Protein AF-A0A3B0J8E5-F1 (afdb_monomer_lite)

Sequence (298 aa):
MTIPESIGYVKLLIDNSSVPLREKKELLVTLMEQNPELVRKELSMIKEELGNSDIFNEGQFDRTELHGLLSGINDDEKVNKLFKEISGLDIEKVWREQKGFVLLEQIYMAATEYGKNGSACLQGVWSRIINSINEISSEIVAQYDRYLEEEQRQEMQKDTITEENIKLFLEGLANELIRHVKFNPELREALGDFAVCNVDVGNPEKIIFEQQEILAEISKYFSKSIKNVLPNYDRNIPSWDEYNLIITGLSEVGVMQRFVGTSTQAVAGVSSSSLENSNVQGLLLEVSVQQSGLGNSR

Foldseek 3Di:
DDPVVVLVVLLVCLVPDDDDLVVLLVVLLCLCQVCVVLCLVCVVVCCVLQNDDPQNVDSGHDSVVSCVSCVPDPDSVSSQVSVCSSPVDGSSVVLSVVLVVLSVVLVVVVVVVVVPPDDPPDPVSVVVNLVSVVVSDVVSSVVVVVVVVVVVVVLVPLADDDLVLCLVVLLVLLVQLVVVCVVVVVLLVLLLCLLQVVDDVVCVVPQDPSVVVSVVSVLVSQLVPSCVRRVNHDDSGDDPVVVSSSSVSNNVHPSSVVSNVVVVVVVVPPDDDDDDDDDDDDDDDDDDDDDDDDDDDD

pLDDT: mean 71.22, std 20.31, range [25.67, 94.88]

Secondary structure (DSSP, 8-state):
--HHHHHHHHHHHHHHSPPPHHHHHHHHHHHHHH-HHHHHHTHHHHHHHH---GGGGSSS--HHHHHHHHHT---HHHHHHHHHHHHSS-HHHHHHHHHHHHHHHHHHHHHHHTTSS--TT-HHHHHHHHHHHHHH-HHHHHHHHHHHHHHHHHHHTTTS--TTTTHHHHHHHHHHHHHHHHH-GGGHHHHHHHHTT---TT-GGG--HHHHHHHHHHHHHHHHHHHHH-TT---SS--HHHHHHHHHHHHHSHHHHHHHHHHHHHHTTSS---------------------------

Organism: NCBI:txid1288877

Structure (mmCIF, N/CA/C/O backbone):
data_AF-A0A3B0J8E5-F1
#
_entry.id   AF-A0A3B0J8E5-F1
#
loop_
_atom_site.group_PDB
_atom_site.id
_atom_site.type_symbol
_atom_site.label_atom_id
_atom_site.label_alt_id
_atom_site.label_comp_id
_atom_site.label_asym_id
_atom_site.label_entity_id
_atom_site.label_seq_id
_atom_site.pdbx_PDB_ins_code
_atom_site.Cartn_x
_atom_site.Cartn_y
_atom_site.Cartn_z
_atom_site.occupancy
_atom_site.B_iso_or_equiv
_atom_site.auth_seq_id
_atom_site.auth_comp_id
_atom_site.auth_asym_id
_atom_site.auth_atom_id
_atom_site.pdbx_PDB_model_num
ATOM 1 N N . MET A 1 1 ? 9.127 -6.591 4.240 1.00 48.06 1 MET A N 1
ATOM 2 C CA . MET A 1 1 ? 8.643 -6.203 5.579 1.00 48.06 1 MET A CA 1
ATOM 3 C C . MET A 1 1 ? 8.998 -7.282 6.598 1.00 48.06 1 MET A C 1
ATOM 5 O O . MET A 1 1 ? 8.742 -8.458 6.359 1.00 48.06 1 MET A O 1
ATOM 9 N N . THR A 1 2 ? 9.650 -6.906 7.692 1.00 48.62 2 THR A N 1
ATOM 10 C CA . THR A 1 2 ? 10.045 -7.799 8.792 1.00 48.62 2 THR A CA 1
ATOM 11 C C . THR A 1 2 ? 8.951 -7.880 9.867 1.00 48.62 2 THR A C 1
ATOM 13 O O . THR A 1 2 ? 8.033 -7.057 9.908 1.00 48.62 2 THR A O 1
ATOM 16 N N . ILE A 1 3 ? 9.029 -8.873 10.764 1.00 52.09 3 ILE A N 1
ATOM 17 C CA . ILE A 1 3 ? 8.078 -9.024 11.885 1.00 52.09 3 ILE A CA 1
ATOM 18 C C . ILE A 1 3 ? 8.038 -7.758 12.774 1.00 52.09 3 ILE A C 1
ATOM 20 O O . ILE A 1 3 ? 6.939 -7.270 13.037 1.00 52.09 3 ILE A O 1
ATOM 24 N N . PRO A 1 4 ? 9.178 -7.157 13.183 1.00 54.09 4 PRO A N 1
ATOM 25 C CA . PRO A 1 4 ? 9.167 -5.912 13.957 1.00 54.09 4 PRO A CA 1
ATOM 26 C C . PRO A 1 4 ? 8.523 -4.725 13.227 1.00 54.09 4 PRO A C 1
ATOM 28 O O . PRO A 1 4 ? 7.798 -3.955 13.852 1.00 54.09 4 PRO A O 1
ATOM 31 N N . GLU A 1 5 ? 8.743 -4.593 11.915 1.00 52.09 5 GLU A N 1
ATOM 32 C CA . GLU A 1 5 ? 8.124 -3.536 11.097 1.00 52.09 5 GLU A CA 1
ATOM 33 C C . GLU A 1 5 ? 6.602 -3.703 11.027 1.00 52.09 5 GLU A C 1
ATOM 35 O O . GLU A 1 5 ? 5.861 -2.739 11.207 1.00 52.09 5 GLU A O 1
ATOM 40 N N . SER A 1 6 ? 6.135 -4.942 10.860 1.00 54.94 6 SER A N 1
ATOM 41 C CA . SER A 1 6 ? 4.705 -5.274 10.815 1.00 54.94 6 SER A CA 1
ATOM 42 C C . SER A 1 6 ? 4.011 -4.961 12.147 1.00 54.94 6 SER A C 1
ATOM 44 O O . SER A 1 6 ? 2.942 -4.358 12.170 1.00 54.94 6 SER A O 1
ATOM 46 N N . ILE A 1 7 ? 4.648 -5.306 13.272 1.00 62.50 7 ILE A N 1
ATOM 47 C CA . ILE A 1 7 ? 4.151 -4.999 14.624 1.00 62.50 7 ILE A CA 1
ATOM 48 C C . ILE A 1 7 ? 4.111 -3.486 14.865 1.00 62.50 7 ILE A C 1
ATOM 50 O O . ILE A 1 7 ? 3.132 -2.971 15.407 1.00 62.50 7 ILE A O 1
ATOM 54 N N . GLY A 1 8 ? 5.164 -2.770 14.456 1.00 62.28 8 GLY A N 1
ATOM 55 C CA . GLY A 1 8 ? 5.225 -1.314 14.556 1.00 62.28 8 GLY A CA 1
ATOM 56 C C . GLY A 1 8 ? 4.087 -0.640 13.791 1.00 62.28 8 GLY A C 1
ATOM 57 O O . GLY A 1 8 ? 3.460 0.279 14.314 1.00 62.28 8 GLY A O 1
ATOM 58 N N . TYR A 1 9 ? 3.767 -1.144 12.599 1.00 65.44 9 TYR A N 1
ATOM 59 C CA . TYR A 1 9 ? 2.675 -0.627 11.781 1.00 65.44 9 TYR A CA 1
ATOM 60 C C . TYR A 1 9 ? 1.291 -0.920 12.372 1.00 65.44 9 TYR A C 1
ATOM 62 O O . TYR A 1 9 ? 0.478 -0.008 12.491 1.00 65.44 9 TYR A O 1
ATOM 70 N N . VAL A 1 10 ? 1.029 -2.152 12.826 1.00 65.44 10 VAL A N 1
ATOM 71 C CA . VAL A 1 10 ? -0.246 -2.494 13.488 1.00 65.44 10 VAL A CA 1
ATOM 72 C C . VAL A 1 10 ? -0.456 -1.642 14.739 1.00 65.44 10 VAL A C 1
ATOM 74 O O . VAL A 1 10 ? -1.554 -1.136 14.962 1.00 65.44 10 VAL A O 1
ATOM 77 N N . LYS A 1 11 ? 0.599 -1.413 15.528 1.00 72.69 11 LYS A N 1
ATOM 78 C CA . LYS A 1 11 ? 0.534 -0.505 16.676 1.00 72.69 11 LYS A CA 1
ATOM 79 C C . LYS A 1 11 ? 0.194 0.928 16.256 1.00 72.69 11 LYS A C 1
ATOM 81 O O . LYS A 1 11 ? -0.697 1.524 16.847 1.00 72.69 11 LYS A O 1
ATOM 86 N N . LEU A 1 12 ? 0.847 1.454 15.220 1.00 75.06 12 LEU A N 1
ATOM 87 C CA . LEU A 1 12 ? 0.540 2.782 14.677 1.00 75.06 12 LEU A CA 1
ATOM 88 C C . LEU A 1 12 ? -0.913 2.890 14.190 1.00 75.06 12 LEU A C 1
ATOM 90 O O . LEU A 1 12 ? -1.553 3.916 14.410 1.00 75.06 12 LEU A O 1
ATOM 94 N N . LEU A 1 13 ? -1.452 1.845 13.557 1.00 73.44 13 LEU A N 1
ATOM 95 C CA . LEU A 1 13 ? -2.859 1.803 13.153 1.00 73.44 13 LEU A CA 1
ATOM 96 C C . LEU A 1 13 ? -3.791 1.805 14.366 1.00 73.44 13 LEU A C 1
ATOM 98 O O . LEU A 1 13 ? -4.755 2.567 14.377 1.00 73.44 13 LEU A O 1
ATOM 102 N N . ILE A 1 14 ? -3.496 1.009 15.400 1.00 75.81 14 ILE A N 1
ATOM 103 C CA . ILE A 1 14 ? -4.262 1.018 16.654 1.00 75.81 14 ILE A CA 1
ATOM 104 C C . ILE A 1 14 ? -4.222 2.409 17.283 1.00 75.81 14 ILE A C 1
ATOM 106 O O . ILE A 1 14 ? -5.270 2.902 17.678 1.00 75.81 14 ILE A O 1
ATOM 110 N N . ASP A 1 15 ? -3.061 3.059 17.351 1.00 76.81 15 ASP A N 1
ATOM 111 C CA . ASP A 1 15 ? -2.904 4.374 17.980 1.00 76.81 15 ASP A CA 1
ATOM 112 C C . ASP A 1 15 ? -3.674 5.476 17.227 1.00 76.81 15 ASP A C 1
ATOM 114 O O . ASP A 1 15 ? -4.236 6.372 17.856 1.00 76.81 15 ASP A O 1
ATOM 118 N N . ASN A 1 16 ? -3.765 5.378 15.896 1.00 78.62 16 ASN A N 1
ATOM 119 C CA . ASN A 1 16 ? -4.417 6.377 15.042 1.00 78.62 16 ASN A CA 1
ATOM 120 C C . ASN A 1 16 ? -5.897 6.090 14.734 1.00 78.62 16 ASN A C 1
ATOM 122 O O . ASN A 1 16 ? -6.578 6.947 14.170 1.00 78.62 16 ASN A O 1
ATOM 126 N N . SER A 1 17 ? -6.408 4.904 15.075 1.00 77.12 17 SER A N 1
ATOM 127 C CA . SER A 1 17 ? -7.800 4.537 14.793 1.00 77.12 17 SER A CA 1
ATOM 128 C C . SER A 1 17 ? -8.766 5.180 15.786 1.00 77.12 17 SER A C 1
ATOM 130 O O . SER A 1 17 ? -8.532 5.173 17.004 1.00 77.12 17 SER A O 1
ATOM 132 N N . SER A 1 18 ? -9.888 5.685 15.269 1.00 82.88 18 SER A N 1
ATOM 133 C CA . SER A 1 18 ? -11.058 5.988 16.090 1.00 82.88 18 SER A CA 1
ATOM 134 C C . SER A 1 18 ? -11.650 4.682 16.610 1.00 82.88 18 SER A C 1
ATOM 136 O O . SER A 1 18 ? -11.747 3.691 15.885 1.00 82.88 18 SER A O 1
ATOM 138 N N . VAL A 1 19 ? -12.027 4.658 17.887 1.00 84.62 19 VAL A N 1
ATOM 139 C CA . VAL A 1 19 ? -12.603 3.451 18.483 1.00 84.62 19 VAL A CA 1
ATOM 140 C C . VAL A 1 19 ? -14.046 3.306 17.989 1.00 84.62 19 VAL A C 1
ATOM 142 O O . VAL A 1 19 ? -14.847 4.214 18.223 1.00 84.62 19 VAL A O 1
ATOM 145 N N . PRO A 1 20 ? -14.420 2.192 17.332 1.00 84.81 20 PRO A N 1
ATOM 146 C CA . PRO A 1 20 ? -15.779 2.021 16.838 1.00 84.81 20 PRO A CA 1
ATOM 147 C C . PRO A 1 20 ? -16.797 2.040 17.983 1.00 84.81 20 PRO A C 1
ATOM 149 O O . PRO A 1 20 ? -16.614 1.367 18.999 1.00 84.81 20 PRO A O 1
ATOM 152 N N . LEU A 1 21 ? -17.929 2.725 17.790 1.00 83.38 21 LEU A N 1
ATOM 153 C CA . LEU A 1 21 ? -19.004 2.814 18.790 1.00 83.38 21 LEU A CA 1
ATOM 154 C C . LEU A 1 21 ? -19.466 1.433 19.286 1.00 83.38 21 LEU A C 1
ATOM 156 O O . LEU A 1 21 ? -19.781 1.252 20.460 1.00 83.38 21 LEU A O 1
ATOM 160 N N . ARG A 1 22 ? -19.484 0.433 18.396 1.00 84.06 22 ARG A N 1
ATOM 161 C CA . ARG A 1 22 ? -19.806 -0.955 18.751 1.00 84.06 22 ARG A CA 1
ATOM 162 C C . ARG A 1 22 ? -18.853 -1.511 19.812 1.00 84.06 22 ARG A C 1
ATOM 164 O O . ARG A 1 22 ? -19.316 -2.156 20.746 1.00 84.06 22 ARG A O 1
ATOM 171 N N . GLU A 1 23 ? -17.556 -1.251 19.680 1.00 82.50 23 GLU A N 1
ATOM 172 C CA . GLU A 1 23 ? -16.547 -1.713 20.637 1.00 82.50 23 GLU A CA 1
ATOM 173 C C . GLU A 1 23 ? -16.611 -0.935 21.952 1.00 82.50 23 GLU A C 1
ATOM 175 O O . GLU A 1 23 ? -16.462 -1.517 23.021 1.00 82.50 23 GLU A O 1
ATOM 180 N N . LYS A 1 24 ? -16.941 0.359 21.903 1.00 86.25 24 LYS A N 1
ATOM 181 C CA . LYS A 1 24 ? -17.212 1.146 23.114 1.00 86.25 24 LYS A CA 1
ATOM 182 C C . LYS A 1 24 ? -18.409 0.606 23.898 1.00 86.25 24 LYS A C 1
ATOM 184 O O . LYS A 1 24 ? -18.340 0.458 25.115 1.00 86.25 24 LYS A O 1
ATOM 189 N N . LYS A 1 25 ? -19.499 0.255 23.209 1.00 86.88 25 LYS A N 1
ATOM 190 C CA . LYS A 1 25 ? -20.662 -0.387 23.844 1.00 86.88 25 LYS A CA 1
ATOM 191 C C . LYS A 1 25 ? -20.288 -1.729 24.465 1.00 86.88 25 LYS A C 1
ATOM 193 O O . LYS A 1 25 ? -20.704 -2.009 25.578 1.00 86.88 25 LYS A O 1
ATOM 198 N N . GLU A 1 26 ? -19.489 -2.529 23.771 1.00 88.19 26 GLU A N 1
ATOM 199 C CA . GLU A 1 26 ? -19.004 -3.824 24.254 1.00 88.19 26 GLU A CA 1
ATOM 200 C C . GLU A 1 26 ? -18.159 -3.697 25.537 1.00 88.19 26 GLU A C 1
ATOM 202 O O . GLU A 1 26 ? -18.392 -4.399 26.524 1.00 88.19 26 GLU A O 1
ATOM 207 N N . LEU A 1 27 ? -17.245 -2.726 25.568 1.00 87.69 27 LEU A N 1
ATOM 208 C CA . LEU A 1 27 ? -16.474 -2.383 26.763 1.00 87.69 27 LEU A CA 1
ATOM 209 C C . LEU A 1 27 ? -17.369 -1.960 27.930 1.00 87.69 27 LEU A C 1
ATOM 211 O O . LEU A 1 27 ? -17.145 -2.389 29.062 1.00 87.69 27 LEU A O 1
ATOM 215 N N . LEU A 1 28 ? -18.389 -1.143 27.661 1.00 87.25 28 LEU A N 1
ATOM 216 C CA . LEU A 1 28 ? -19.341 -0.699 28.675 1.00 87.25 28 LEU A CA 1
ATOM 217 C C . LEU A 1 28 ? -20.186 -1.860 29.219 1.00 87.25 28 LEU A C 1
ATOM 219 O O . LEU A 1 28 ? -20.324 -1.975 30.434 1.00 87.25 28 LEU A O 1
ATOM 223 N N . VAL A 1 29 ? -20.687 -2.753 28.357 1.00 87.12 29 VAL A N 1
ATOM 224 C CA . VAL A 1 29 ? -21.402 -3.968 28.792 1.00 87.12 29 VAL A CA 1
ATOM 225 C C . VAL A 1 29 ? -20.514 -4.813 29.694 1.00 87.12 29 VAL A C 1
ATOM 227 O O . VAL A 1 29 ? -20.921 -5.164 30.797 1.00 87.12 29 VAL A O 1
ATOM 230 N N . THR A 1 30 ? -19.283 -5.084 29.261 1.00 87.44 30 THR A N 1
ATOM 231 C CA . THR A 1 30 ? -18.333 -5.896 30.026 1.00 87.44 30 THR A CA 1
ATOM 232 C C . THR A 1 30 ? -18.007 -5.257 31.380 1.00 87.44 30 THR A C 1
ATOM 234 O O . THR A 1 30 ? -17.971 -5.949 32.397 1.00 87.44 30 THR A O 1
ATOM 237 N N . LEU A 1 31 ? -17.824 -3.932 31.430 1.00 86.19 31 LEU A N 1
ATOM 238 C CA . LEU A 1 31 ? -17.624 -3.198 32.681 1.00 86.19 31 LEU A CA 1
ATOM 239 C C . LEU A 1 31 ? -18.816 -3.382 33.629 1.00 86.19 31 LEU A C 1
ATOM 241 O O . LEU A 1 31 ? -18.607 -3.693 34.803 1.00 86.19 31 LEU A O 1
ATOM 245 N N . MET A 1 32 ? -20.038 -3.201 33.122 1.00 85.19 32 MET A N 1
ATOM 246 C CA . MET A 1 32 ? -21.263 -3.262 33.920 1.00 85.19 32 MET A CA 1
ATOM 247 C C . MET A 1 32 ? -21.559 -4.674 34.437 1.00 85.19 32 MET A C 1
ATOM 249 O O . MET A 1 32 ? -21.921 -4.839 35.600 1.00 85.19 32 MET A O 1
ATOM 253 N N . GLU A 1 33 ? -21.350 -5.684 33.595 1.00 84.44 33 GLU A N 1
ATOM 254 C CA . GLU A 1 33 ? -21.526 -7.102 33.915 1.00 84.44 33 GLU A CA 1
ATOM 255 C C . GLU A 1 33 ? -20.527 -7.570 34.986 1.00 84.44 33 GLU A C 1
ATOM 257 O O . GLU A 1 33 ? -20.910 -8.196 35.974 1.00 84.44 33 GLU A O 1
ATOM 262 N N . GLN A 1 34 ? -19.244 -7.236 34.820 1.00 83.06 34 GLN A N 1
ATOM 263 C CA . GLN A 1 34 ? -18.174 -7.714 35.704 1.00 83.06 34 GLN A CA 1
ATOM 264 C C . GLN A 1 34 ? -18.064 -6.916 37.010 1.00 83.06 34 GLN A C 1
ATOM 266 O O . GLN A 1 34 ? -17.496 -7.406 37.985 1.00 83.06 34 GLN A O 1
ATOM 271 N N . ASN A 1 35 ? -18.595 -5.688 37.053 1.00 84.44 35 ASN A N 1
ATOM 272 C CA . ASN A 1 35 ? -18.448 -4.787 38.200 1.00 84.44 35 ASN A CA 1
ATOM 273 C C . ASN A 1 35 ? -19.795 -4.219 38.675 1.00 84.44 35 ASN A C 1
ATOM 275 O O . ASN A 1 35 ? -19.960 -2.996 38.741 1.00 84.44 35 ASN A O 1
ATOM 279 N N . PRO A 1 36 ? -20.755 -5.071 39.078 1.00 82.44 36 PRO A N 1
ATOM 280 C CA . PRO A 1 36 ? -22.105 -4.625 39.410 1.00 82.44 36 PRO A CA 1
ATOM 281 C C . PRO A 1 36 ? -22.143 -3.623 40.573 1.00 82.44 36 PRO A C 1
ATOM 283 O O . PRO A 1 36 ? -22.994 -2.738 40.610 1.00 82.44 36 PRO A O 1
ATOM 286 N N . GLU A 1 37 ? -21.192 -3.704 41.507 1.00 83.12 37 GLU A N 1
ATOM 287 C CA . GLU A 1 37 ? -21.097 -2.762 42.628 1.00 83.12 37 GLU A CA 1
ATOM 288 C C . GLU A 1 37 ? -20.700 -1.341 42.197 1.00 83.12 37 GLU A C 1
ATOM 290 O O . GLU A 1 37 ? -21.092 -0.380 42.856 1.00 83.12 37 GLU A O 1
ATOM 295 N N . LEU A 1 38 ? -19.942 -1.181 41.103 1.00 84.62 38 LEU A N 1
ATOM 296 C CA . LEU A 1 38 ? -19.630 0.142 40.546 1.00 84.62 38 LEU A CA 1
ATOM 297 C C . LEU A 1 38 ? -20.862 0.738 39.867 1.00 84.62 38 LEU A C 1
ATOM 299 O O . LEU A 1 38 ? -21.215 1.886 40.116 1.00 84.62 38 LEU A O 1
ATOM 303 N N . VAL A 1 39 ? -21.579 -0.083 39.099 1.00 84.31 39 VAL A N 1
ATOM 304 C CA . VAL A 1 39 ? -22.836 0.308 38.447 1.00 84.31 39 VAL A CA 1
ATOM 305 C C . VAL A 1 39 ? -23.875 0.760 39.473 1.00 84.31 39 VAL A C 1
ATOM 307 O O . VAL A 1 39 ? -24.546 1.768 39.271 1.00 84.31 39 VAL A O 1
ATOM 310 N N . ARG A 1 40 ? -23.986 0.060 40.611 1.00 83.00 40 ARG A N 1
ATOM 311 C CA . ARG A 1 40 ? -24.913 0.434 41.691 1.00 83.00 40 ARG A CA 1
ATOM 312 C C . ARG A 1 40 ? -24.594 1.782 42.335 1.00 83.00 40 ARG A C 1
ATOM 314 O O . ARG A 1 40 ? -25.524 2.458 42.768 1.00 83.00 40 ARG A O 1
ATOM 321 N N . LYS A 1 41 ? -23.320 2.177 42.411 1.00 83.81 41 LYS A N 1
ATOM 322 C CA . LYS A 1 41 ? -22.929 3.491 42.953 1.00 83.81 41 LYS A CA 1
ATOM 323 C C . LYS A 1 41 ? -23.390 4.631 42.047 1.00 83.81 41 LYS A C 1
ATOM 325 O O . LYS A 1 41 ? -23.888 5.627 42.555 1.00 83.81 41 LYS A O 1
ATOM 330 N N . GLU A 1 42 ? -23.327 4.421 40.735 1.00 85.12 42 GLU A N 1
ATOM 331 C CA . GLU A 1 42 ? -23.657 5.431 39.718 1.00 85.12 42 GLU A CA 1
ATOM 332 C C . GLU A 1 42 ? -25.071 5.276 39.125 1.00 85.12 42 GLU A C 1
ATOM 334 O O . GLU A 1 42 ? -25.422 5.872 38.105 1.00 85.12 42 GLU A O 1
ATOM 339 N N . LEU A 1 43 ? -25.923 4.479 39.772 1.00 81.06 43 LEU A N 1
ATOM 340 C CA . LEU A 1 43 ? -27.189 3.995 39.216 1.00 81.06 43 LEU A CA 1
ATOM 341 C C . LEU A 1 43 ? -28.187 5.107 38.868 1.00 81.06 43 LEU A C 1
ATOM 343 O O . LEU A 1 43 ? -28.952 4.972 37.915 1.00 81.06 43 LEU A O 1
ATOM 347 N N . SER A 1 44 ? -28.191 6.207 39.625 1.00 80.06 44 SER A N 1
ATOM 348 C CA . SER A 1 44 ? -29.056 7.360 39.349 1.00 80.06 44 SER A CA 1
ATOM 349 C C . SER A 1 44 ? -28.716 8.033 38.022 1.00 80.06 44 SER A C 1
ATOM 351 O O . SER A 1 44 ? -29.622 8.369 37.267 1.00 80.06 44 SER A O 1
ATOM 353 N N . MET A 1 45 ? -27.425 8.183 37.723 1.00 82.25 45 MET A N 1
ATOM 354 C CA . MET A 1 45 ? -26.949 8.799 36.484 1.00 82.25 45 MET A CA 1
ATOM 355 C C . MET A 1 45 ? -27.154 7.855 35.298 1.00 82.25 45 MET A C 1
ATOM 357 O O . MET A 1 45 ? -27.635 8.268 34.246 1.00 82.25 45 MET A O 1
ATOM 361 N N . ILE A 1 46 ? -26.901 6.559 35.492 1.00 81.88 46 ILE A N 1
ATOM 362 C CA . ILE A 1 46 ? -27.153 5.544 34.463 1.00 81.88 46 ILE A CA 1
ATOM 363 C C . ILE A 1 46 ? -28.638 5.522 34.078 1.00 81.88 46 ILE A C 1
ATOM 365 O O . ILE A 1 46 ? -28.957 5.487 32.893 1.00 81.88 46 ILE A O 1
ATOM 369 N N . LYS A 1 47 ? -29.554 5.600 35.054 1.00 81.44 47 LYS A N 1
ATOM 370 C CA . LYS A 1 47 ? -31.002 5.699 34.797 1.00 81.44 47 LYS A CA 1
ATOM 371 C C . LYS A 1 47 ? -31.400 6.996 34.088 1.00 81.44 47 LYS A C 1
ATOM 373 O O . LYS A 1 47 ? -32.345 6.983 33.306 1.00 81.44 47 LYS A O 1
ATOM 378 N N . GLU A 1 48 ? -30.708 8.103 34.344 1.00 82.44 48 GLU A N 1
ATOM 379 C CA . GLU A 1 48 ? -30.943 9.373 33.648 1.00 82.44 48 GLU A CA 1
ATOM 380 C C . GLU A 1 48 ? -30.538 9.290 32.168 1.00 82.44 48 GLU A C 1
ATOM 382 O O . GLU A 1 48 ? -31.300 9.700 31.294 1.00 82.44 48 GLU A O 1
ATOM 387 N N . GLU A 1 49 ? -29.377 8.701 31.875 1.00 80.88 49 GLU A N 1
ATOM 388 C CA . GLU A 1 49 ? -28.830 8.615 30.514 1.00 80.88 49 GLU A CA 1
ATOM 389 C C . GLU A 1 49 ? -29.445 7.484 29.672 1.00 80.88 49 GLU A C 1
ATOM 391 O O . GLU A 1 49 ? -29.632 7.641 28.464 1.00 80.88 49 GLU A O 1
ATOM 396 N N . LEU A 1 50 ? -29.758 6.342 30.294 1.00 78.56 50 LEU A N 1
ATOM 397 C CA . LEU A 1 50 ? -30.287 5.142 29.626 1.00 78.56 50 LEU A CA 1
ATOM 398 C C . LEU A 1 50 ? -31.809 4.991 29.751 1.00 78.56 50 LEU A C 1
ATOM 400 O O . LEU A 1 50 ? -32.397 4.117 29.113 1.00 78.56 50 LEU A O 1
ATOM 404 N N . GLY A 1 51 ? -32.451 5.843 30.549 1.00 71.94 51 GLY A N 1
ATOM 405 C CA . GLY A 1 51 ? -33.862 5.741 30.896 1.00 71.94 51 GLY A CA 1
ATOM 406 C C . GLY A 1 51 ? -34.125 4.790 32.069 1.00 71.94 51 GLY A C 1
ATOM 407 O O . GLY A 1 51 ? -33.318 3.923 32.418 1.00 71.94 51 GLY A O 1
ATOM 408 N N . ASN A 1 52 ? -35.292 4.955 32.698 1.00 66.56 52 ASN A N 1
ATOM 409 C CA . ASN A 1 52 ? -35.736 4.107 33.805 1.00 66.56 52 ASN A CA 1
ATOM 410 C C . ASN A 1 52 ? -36.030 2.685 33.308 1.00 66.56 52 ASN A C 1
ATOM 412 O O . ASN A 1 52 ? -37.144 2.393 32.881 1.00 66.56 52 ASN A O 1
ATOM 416 N N . SER A 1 53 ? -35.020 1.818 33.375 1.00 67.25 53 SER A N 1
ATOM 417 C CA . SER A 1 53 ? -35.138 0.388 33.098 1.00 67.25 53 SER A CA 1
ATOM 418 C C . SER A 1 53 ? -35.213 -0.428 34.389 1.00 67.25 53 SER A C 1
ATOM 420 O O . SER A 1 53 ? -34.480 -0.160 35.350 1.00 67.25 53 SER A O 1
ATOM 422 N N . ASP A 1 54 ? -36.066 -1.453 34.385 1.00 68.38 54 ASP A N 1
ATOM 423 C CA . ASP A 1 54 ? -36.214 -2.410 35.486 1.00 68.38 54 ASP A CA 1
ATOM 424 C C . ASP A 1 54 ? -34.970 -3.290 35.676 1.00 68.38 54 ASP A C 1
ATOM 426 O O . ASP A 1 54 ? -34.711 -3.746 36.788 1.00 68.38 54 ASP A O 1
ATOM 430 N N . ILE A 1 55 ? -34.134 -3.408 34.636 1.00 67.50 55 ILE A N 1
ATOM 431 C CA . ILE A 1 55 ? -32.843 -4.119 34.643 1.00 67.50 55 ILE A CA 1
ATOM 432 C C . ILE A 1 55 ? -31.921 -3.582 35.752 1.00 67.50 55 ILE A C 1
ATOM 434 O O . ILE A 1 55 ? -31.159 -4.321 36.366 1.00 67.50 55 ILE A O 1
ATOM 438 N N . PHE A 1 56 ? -32.019 -2.289 36.080 1.00 69.19 56 PHE A N 1
ATOM 439 C CA . PHE A 1 56 ? -31.207 -1.663 37.130 1.00 69.19 56 PHE A CA 1
ATOM 440 C C . PHE A 1 56 ? -31.707 -1.923 38.556 1.00 69.19 56 PHE A C 1
ATOM 442 O O . PHE A 1 56 ? -31.104 -1.440 39.514 1.00 69.19 56 PHE A O 1
ATOM 449 N N . ASN A 1 57 ? -32.822 -2.631 38.717 1.00 66.94 57 ASN A N 1
ATOM 450 C CA . ASN A 1 57 ? -33.337 -3.030 40.024 1.00 66.94 57 ASN A CA 1
ATOM 451 C C . ASN A 1 57 ? -32.905 -4.459 40.390 1.00 66.94 57 ASN A C 1
ATOM 453 O O . ASN A 1 57 ? -33.024 -4.853 41.552 1.00 66.94 57 ASN A O 1
ATOM 457 N N . GLU A 1 58 ? -32.376 -5.216 39.426 1.00 62.56 58 GLU A N 1
ATOM 458 C CA . GLU A 1 58 ? -31.853 -6.558 39.637 1.00 62.56 58 GLU A CA 1
ATOM 459 C C . GLU A 1 58 ? -30.371 -6.485 40.022 1.00 62.56 58 GLU A C 1
ATOM 461 O O . GLU A 1 58 ? -29.580 -5.715 39.481 1.00 62.56 58 GLU A O 1
ATOM 466 N N . GLY A 1 59 ? -29.972 -7.260 41.031 1.00 59.72 59 GLY A N 1
ATOM 467 C CA . GLY A 1 59 ? -28.601 -7.240 41.547 1.00 59.72 59 GLY A CA 1
ATOM 468 C C . GLY A 1 59 ? -27.553 -7.785 40.569 1.00 59.72 59 GLY A C 1
ATOM 469 O O . GLY A 1 59 ? -26.370 -7.770 40.909 1.00 59.72 59 GLY A O 1
ATOM 470 N N . GLN A 1 60 ? -27.971 -8.266 39.401 1.00 66.62 60 GLN A N 1
ATOM 471 C CA . GLN A 1 60 ? -27.155 -8.941 38.408 1.00 66.62 60 GLN A CA 1
ATOM 472 C C . GLN A 1 60 ? -27.560 -8.418 37.028 1.00 66.62 60 GLN A C 1
ATOM 474 O O . GLN A 1 60 ? -28.742 -8.403 36.706 1.00 66.62 60 GLN A O 1
ATOM 479 N N . PHE A 1 61 ? -26.589 -7.955 36.243 1.00 74.38 61 PHE A N 1
ATOM 480 C CA . PHE A 1 61 ? -26.852 -7.376 34.929 1.00 74.38 61 PHE A CA 1
ATOM 481 C C . PHE A 1 61 ? -26.682 -8.447 33.857 1.00 74.38 61 PHE A C 1
ATOM 483 O O . PHE A 1 61 ? -25.565 -8.921 33.646 1.00 74.38 61 PHE A O 1
ATOM 490 N N . ASP A 1 62 ? -27.770 -8.832 33.187 1.00 79.75 62 ASP A N 1
ATOM 491 C CA . ASP A 1 62 ? -27.676 -9.743 32.050 1.00 79.75 62 ASP A CA 1
ATOM 492 C C . ASP A 1 62 ? -27.081 -9.026 30.834 1.00 79.75 62 ASP A C 1
ATOM 494 O O . ASP A 1 62 ? -27.478 -7.925 30.440 1.00 79.75 62 ASP A O 1
ATOM 498 N N . ARG A 1 63 ? -26.112 -9.686 30.208 1.00 80.88 63 ARG A N 1
ATOM 499 C CA . ARG A 1 63 ? -25.374 -9.163 29.064 1.00 80.88 63 ARG A CA 1
ATOM 500 C C . ARG A 1 63 ? -26.277 -8.854 27.865 1.00 80.88 63 ARG A C 1
ATOM 502 O O . ARG A 1 63 ? -26.084 -7.839 27.192 1.00 80.88 63 ARG A O 1
ATOM 509 N N . THR A 1 64 ? -27.263 -9.706 27.588 1.00 83.19 64 THR A N 1
ATOM 510 C CA . THR A 1 64 ? -28.200 -9.547 26.462 1.00 83.19 64 THR A CA 1
ATOM 511 C C . THR A 1 64 ? -29.076 -8.320 26.669 1.00 83.19 64 THR A C 1
ATOM 513 O O . THR A 1 64 ? -29.277 -7.524 25.750 1.00 83.19 64 THR A O 1
ATOM 516 N N . GLU A 1 65 ? -29.551 -8.139 27.895 1.00 82.00 65 GLU A N 1
ATOM 517 C CA . GLU A 1 65 ? -30.369 -7.001 28.298 1.00 82.00 65 GLU A CA 1
ATOM 518 C C . GLU A 1 65 ? -29.591 -5.680 28.242 1.00 82.00 65 GLU A C 1
ATOM 520 O O . GLU A 1 65 ? -30.087 -4.696 27.686 1.00 82.00 65 GLU A O 1
ATOM 525 N N . LEU A 1 66 ? -28.339 -5.668 28.714 1.00 83.19 66 LEU A N 1
ATOM 526 C CA . LEU A 1 66 ? -27.442 -4.514 28.596 1.00 83.19 66 LEU A CA 1
ATOM 527 C C . LEU A 1 66 ? -27.191 -4.129 27.132 1.00 83.19 66 LEU A C 1
ATOM 529 O O . LEU A 1 66 ? -27.278 -2.951 26.778 1.00 83.19 66 LEU A O 1
ATOM 533 N N . HIS A 1 67 ? -26.934 -5.102 26.253 1.00 83.44 67 HIS A N 1
ATOM 534 C CA . HIS A 1 67 ? -26.822 -4.831 24.817 1.00 83.44 67 HIS A CA 1
ATOM 535 C C . HIS A 1 67 ? -28.123 -4.269 24.234 1.00 83.44 67 HIS A C 1
ATOM 537 O O . HIS A 1 67 ? -28.071 -3.348 23.416 1.00 83.44 67 HIS A O 1
ATOM 543 N N . GLY A 1 68 ? -29.278 -4.780 24.669 1.00 82.19 68 GLY A N 1
ATOM 544 C CA . GLY A 1 68 ? -30.592 -4.258 24.300 1.00 82.19 68 GLY A CA 1
ATOM 545 C C . GLY A 1 68 ? -30.753 -2.783 24.670 1.00 82.19 68 GLY A C 1
ATOM 546 O O . GLY A 1 68 ? -31.109 -1.977 23.810 1.00 82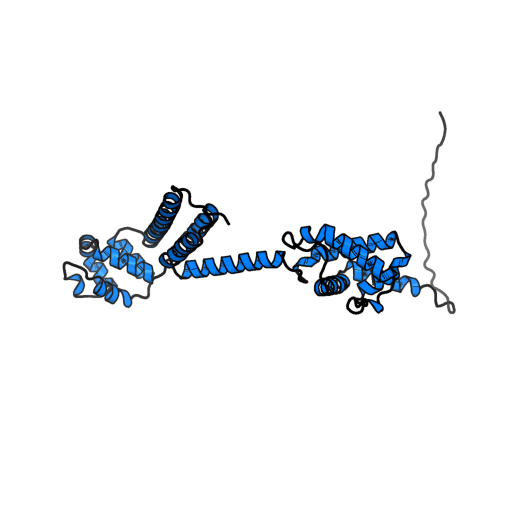.19 68 GLY A O 1
ATOM 547 N N . LEU A 1 69 ? -30.400 -2.406 25.901 1.00 83.00 69 LEU A N 1
ATOM 548 C CA . LEU A 1 69 ? -30.450 -1.018 26.376 1.00 83.00 69 LEU A CA 1
ATOM 549 C C . LEU A 1 69 ? -29.504 -0.097 25.598 1.00 83.00 69 LEU A C 1
ATOM 551 O O . LEU A 1 69 ? -29.899 0.974 25.140 1.00 83.00 69 LEU A O 1
ATOM 555 N N . LEU A 1 70 ? -28.256 -0.525 25.403 1.00 84.38 70 LEU A N 1
ATOM 556 C CA . LEU A 1 70 ? -27.247 0.281 24.714 1.00 84.38 70 LEU A CA 1
ATOM 557 C C . LEU A 1 70 ? -27.460 0.333 23.194 1.00 84.38 70 LEU A C 1
ATOM 559 O O . LEU A 1 70 ? -26.870 1.182 22.517 1.00 84.38 70 LEU A O 1
ATOM 563 N N . SER A 1 71 ? -28.291 -0.546 22.624 1.00 82.31 71 SER A N 1
ATOM 564 C CA . SER A 1 71 ? -28.557 -0.583 21.180 1.00 82.31 71 SER A CA 1
ATOM 565 C C . SER A 1 71 ? -29.102 0.751 20.658 1.00 82.31 71 SER A C 1
ATOM 567 O O . SER A 1 71 ? -28.667 1.198 19.598 1.00 82.31 71 SER A O 1
ATOM 569 N N . GLY A 1 72 ? -29.943 1.435 21.444 1.00 77.62 72 GLY A N 1
ATOM 570 C CA . GLY A 1 72 ? -30.566 2.713 21.088 1.00 77.62 72 GLY A CA 1
ATOM 571 C C . GLY A 1 72 ? -29.652 3.942 21.170 1.00 77.62 72 GLY A C 1
ATOM 572 O O . GLY A 1 72 ? -30.044 5.020 20.725 1.00 77.62 72 GLY A O 1
ATOM 573 N N . ILE A 1 73 ? -28.437 3.813 21.714 1.00 83.94 73 ILE A N 1
ATOM 574 C CA . ILE A 1 73 ? -27.500 4.937 21.846 1.00 83.94 73 ILE A CA 1
ATOM 575 C C . ILE A 1 73 ? -26.655 5.053 20.584 1.00 83.94 73 ILE A C 1
ATOM 577 O O . ILE A 1 73 ? -25.766 4.239 20.353 1.00 83.94 73 ILE A O 1
ATOM 581 N N . ASN A 1 74 ? -26.883 6.082 19.779 1.00 84.44 74 ASN A N 1
ATOM 582 C CA . ASN A 1 74 ? -26.050 6.357 18.600 1.00 84.44 74 ASN A CA 1
ATOM 583 C C . ASN A 1 74 ? -24.977 7.424 18.858 1.00 84.44 74 ASN A C 1
ATOM 585 O O . ASN A 1 74 ? -24.214 7.754 17.958 1.00 84.44 74 ASN A O 1
ATOM 589 N N . ASP A 1 75 ? -24.942 7.960 20.076 1.00 86.00 75 ASP A N 1
ATOM 590 C CA . ASP A 1 75 ? -24.050 9.035 20.484 1.00 86.00 75 ASP A CA 1
ATOM 591 C C . ASP A 1 75 ? -22.827 8.471 21.216 1.00 86.00 75 ASP A C 1
ATOM 593 O O . ASP A 1 75 ? -22.941 7.838 22.269 1.00 86.00 75 ASP A O 1
ATOM 597 N N . ASP A 1 76 ? -21.658 8.702 20.629 1.00 86.44 76 ASP A N 1
ATOM 598 C CA . ASP A 1 76 ? -20.369 8.253 21.137 1.00 86.44 76 ASP A CA 1
ATOM 599 C C . ASP A 1 76 ? -19.998 8.918 22.468 1.00 86.44 76 ASP A C 1
ATOM 601 O O . ASP A 1 76 ? -19.516 8.252 23.388 1.00 86.44 76 ASP A O 1
ATOM 605 N N . GLU A 1 77 ? -20.306 10.209 22.621 1.00 89.12 77 GLU A N 1
ATOM 606 C CA . GLU A 1 77 ? -19.977 10.966 23.830 1.00 89.12 77 GLU A CA 1
ATOM 607 C C . GLU A 1 77 ? -20.736 10.434 25.043 1.00 89.12 77 GLU A C 1
ATOM 609 O O . GLU A 1 77 ? -20.184 10.373 26.144 1.00 89.12 77 GLU A O 1
ATOM 614 N N . LYS A 1 78 ? -21.973 9.965 24.841 1.00 89.50 78 LYS A N 1
ATOM 615 C CA . LYS A 1 78 ? -22.769 9.344 25.907 1.00 89.50 78 LYS A CA 1
ATOM 616 C C . LYS A 1 78 ? -22.153 8.050 26.411 1.00 89.50 78 LYS A C 1
ATOM 618 O O . LYS A 1 78 ? -22.088 7.840 27.621 1.00 89.50 78 LYS A O 1
ATOM 623 N N . VAL A 1 79 ? -21.672 7.195 25.507 1.00 89.56 79 VAL A N 1
ATOM 624 C CA . VAL A 1 79 ? -21.003 5.943 25.893 1.00 89.56 79 VAL A CA 1
ATOM 625 C C . VAL A 1 79 ? -19.687 6.243 26.614 1.00 89.56 79 VAL A C 1
ATOM 627 O O . VAL A 1 79 ? -19.418 5.646 27.657 1.00 89.56 79 VAL A O 1
ATOM 630 N N . ASN A 1 80 ? -18.913 7.218 26.125 1.00 91.31 80 ASN A N 1
ATOM 631 C CA . ASN A 1 80 ? -17.6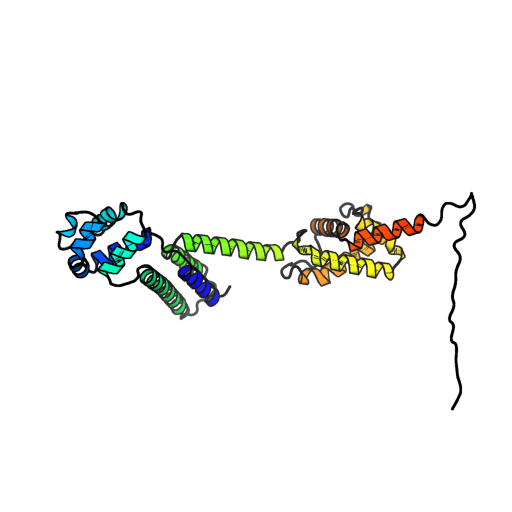75 7.663 26.772 1.00 91.31 80 ASN A CA 1
ATOM 632 C C . ASN A 1 80 ? -17.942 8.191 28.192 1.00 91.31 80 ASN A C 1
ATOM 634 O O . ASN A 1 80 ? -17.241 7.817 29.134 1.00 91.31 80 ASN A O 1
ATOM 638 N N . LYS A 1 81 ? -18.973 9.031 28.354 1.00 91.00 81 LYS A N 1
ATOM 639 C CA . LYS A 1 81 ? -19.386 9.591 29.645 1.00 91.00 81 LYS A CA 1
ATOM 640 C C . LYS A 1 81 ? -19.793 8.485 30.615 1.00 91.00 81 LYS A C 1
ATOM 642 O O . LYS A 1 81 ? -19.227 8.408 31.698 1.00 91.00 81 LYS A O 1
ATOM 647 N N . LEU A 1 82 ? -20.700 7.593 30.214 1.00 90.62 82 LEU A N 1
ATOM 648 C CA . LEU A 1 82 ? -21.159 6.483 31.056 1.00 90.62 82 LEU A CA 1
ATOM 649 C C . LEU A 1 82 ? -20.003 5.594 31.521 1.00 90.62 82 LEU A C 1
ATOM 651 O O . LEU A 1 82 ? -19.899 5.281 32.705 1.00 90.62 82 LEU A O 1
ATOM 655 N N . PHE A 1 83 ? -19.104 5.225 30.607 1.00 91.75 83 PHE A N 1
ATOM 656 C CA . PHE A 1 83 ? -17.941 4.414 30.951 1.00 91.75 83 PHE A CA 1
ATOM 657 C C . PHE A 1 83 ? -17.030 5.121 31.958 1.00 91.75 83 PHE A C 1
ATOM 659 O O . PHE A 1 83 ? -16.585 4.505 32.931 1.00 91.75 83 PHE A O 1
ATOM 666 N N . LYS A 1 84 ? -16.776 6.417 31.746 1.00 91.88 84 LYS A N 1
ATOM 667 C CA . LYS A 1 84 ? -15.924 7.230 32.613 1.00 91.88 84 LYS A CA 1
ATOM 668 C C . LYS A 1 84 ? -16.513 7.428 34.001 1.00 91.88 84 LYS A C 1
ATOM 670 O O . LYS A 1 84 ? -15.766 7.366 34.966 1.00 91.88 84 LYS A O 1
ATOM 675 N N . GLU A 1 85 ? -17.816 7.632 34.119 1.00 89.31 85 GLU A N 1
ATOM 676 C CA . GLU A 1 85 ? -18.462 7.781 35.425 1.00 89.31 85 GLU A CA 1
ATOM 677 C C . GLU A 1 85 ? -18.441 6.461 36.215 1.00 89.31 85 GLU A C 1
ATOM 679 O O . GLU A 1 85 ? -18.094 6.453 37.391 1.00 89.31 85 GLU A O 1
ATOM 684 N N . ILE A 1 86 ? -18.706 5.319 35.564 1.00 87.44 86 ILE A N 1
ATOM 685 C CA . ILE A 1 86 ? -18.713 4.010 36.245 1.00 87.44 86 ILE A CA 1
ATOM 686 C C . ILE A 1 86 ? -17.302 3.578 36.669 1.00 87.44 86 ILE A C 1
ATOM 688 O O . ILE A 1 86 ? -17.112 3.050 37.765 1.00 87.44 86 ILE A O 1
ATOM 692 N N . SER A 1 87 ? -16.310 3.739 35.788 1.00 88.69 87 SER A N 1
ATOM 693 C CA . SER A 1 87 ? -14.955 3.205 36.006 1.00 88.69 87 SER A CA 1
ATOM 694 C C . SER A 1 87 ? -13.939 4.234 36.506 1.00 88.69 87 SER A C 1
ATOM 696 O O . SER A 1 87 ? -12.894 3.852 37.031 1.00 88.69 87 SER A O 1
ATOM 698 N N . GLY A 1 88 ? -14.190 5.528 36.305 1.00 87.50 88 GLY A N 1
ATOM 699 C CA . GLY A 1 88 ? -13.185 6.587 36.429 1.00 87.50 88 GLY A CA 1
ATOM 700 C C . GLY A 1 88 ? -12.141 6.600 35.302 1.00 87.50 88 GLY A C 1
ATOM 701 O O . GLY A 1 88 ? -11.190 7.381 35.368 1.00 87.50 88 GLY A O 1
ATOM 702 N N . LEU A 1 89 ? -12.275 5.737 34.288 1.00 90.94 89 LEU A N 1
ATOM 703 C CA . LEU A 1 89 ? -11.279 5.529 33.235 1.00 90.94 89 LEU A CA 1
ATOM 704 C C . LEU A 1 89 ? -11.721 6.101 31.887 1.00 90.94 89 LEU A C 1
ATOM 706 O O . LEU A 1 89 ? -12.902 6.283 31.601 1.00 90.94 89 LEU A O 1
ATOM 710 N N . ASP A 1 90 ? -10.733 6.360 31.038 1.00 90.50 90 ASP A N 1
ATOM 711 C CA . ASP A 1 90 ? -10.948 6.736 29.647 1.00 90.50 90 ASP A CA 1
ATOM 712 C C . ASP A 1 90 ? -11.145 5.476 28.792 1.00 90.50 90 ASP A C 1
ATOM 714 O O . ASP A 1 90 ? -10.269 4.609 28.742 1.00 90.50 90 ASP A O 1
ATOM 718 N N . ILE A 1 91 ? -12.302 5.366 28.137 1.00 89.12 91 ILE A N 1
ATOM 719 C CA . ILE A 1 91 ? -12.665 4.172 27.367 1.00 89.12 91 ILE A CA 1
ATOM 720 C C . ILE A 1 91 ? -11.756 3.952 26.155 1.00 89.12 91 ILE A C 1
ATOM 722 O O . ILE A 1 91 ? -11.468 2.807 25.814 1.00 89.12 91 ILE A O 1
ATOM 726 N N . GLU A 1 92 ? -11.262 5.019 25.521 1.00 88.31 92 GLU A N 1
ATOM 727 C CA . GLU A 1 92 ? -10.363 4.890 24.376 1.00 88.31 92 GLU A CA 1
ATOM 728 C C . GLU A 1 92 ? -8.998 4.400 24.827 1.00 88.31 92 GLU A C 1
ATOM 730 O O . GLU A 1 92 ? -8.412 3.522 24.195 1.00 88.31 92 GLU A O 1
ATOM 735 N N . LYS A 1 93 ? -8.514 4.907 25.962 1.00 87.69 93 LYS A N 1
ATOM 736 C CA . LYS A 1 93 ? -7.278 4.418 26.567 1.00 87.69 93 LYS A CA 1
ATOM 737 C C . LYS A 1 93 ? -7.385 2.936 26.932 1.00 87.69 93 LYS A C 1
ATOM 739 O O . LYS A 1 93 ? -6.497 2.170 26.568 1.00 87.69 93 LYS A O 1
ATOM 744 N N . VAL A 1 94 ? -8.474 2.527 27.590 1.00 84.31 94 VAL A N 1
ATOM 745 C CA . VAL A 1 94 ? -8.718 1.116 27.944 1.00 84.31 94 VAL A CA 1
ATOM 746 C C . VAL A 1 94 ? -8.786 0.246 26.690 1.00 84.31 94 VAL A C 1
ATOM 748 O O . VAL A 1 94 ? -8.169 -0.817 26.646 1.00 84.31 94 VAL A O 1
ATOM 751 N N . TRP A 1 95 ? -9.474 0.709 25.645 1.00 86.88 95 TRP A N 1
ATOM 752 C CA . TRP A 1 95 ? -9.535 0.007 24.367 1.00 86.88 95 TRP A CA 1
ATOM 753 C C . TRP A 1 95 ? -8.144 -0.184 23.747 1.00 86.88 95 TRP A C 1
ATOM 755 O O . TRP A 1 95 ? -7.782 -1.301 23.378 1.00 86.88 95 TRP A O 1
ATOM 765 N N . ARG A 1 96 ? -7.327 0.877 23.682 1.00 83.50 96 ARG A N 1
ATOM 766 C CA . ARG A 1 96 ? -5.962 0.811 23.128 1.00 83.50 96 ARG A CA 1
ATOM 767 C C . ARG A 1 96 ? -5.066 -0.120 23.935 1.00 83.50 96 ARG A C 1
ATOM 769 O O . ARG A 1 96 ? -4.320 -0.901 23.349 1.00 83.50 96 ARG A O 1
ATOM 776 N N . GLU A 1 97 ? -5.163 -0.080 25.261 1.00 79.31 97 GLU A N 1
ATOM 777 C CA . GLU A 1 97 ? -4.436 -0.997 26.143 1.00 79.31 97 GLU A CA 1
ATOM 778 C C . GLU A 1 97 ? -4.846 -2.455 25.898 1.00 79.31 97 GLU A C 1
ATOM 780 O O . GLU A 1 97 ? -3.973 -3.312 25.768 1.00 79.31 97 GLU A O 1
ATOM 785 N N . GLN A 1 98 ? -6.144 -2.740 25.742 1.00 76.69 98 GLN A N 1
ATOM 786 C CA . GLN A 1 98 ? -6.623 -4.085 25.411 1.00 76.69 98 GLN A CA 1
ATOM 787 C C . GLN A 1 98 ? -6.134 -4.561 24.041 1.00 76.69 98 GLN A C 1
ATOM 789 O O . GLN A 1 98 ? -5.618 -5.672 23.935 1.00 76.69 98 GLN A O 1
ATOM 794 N N . LYS A 1 99 ? -6.232 -3.736 22.990 1.00 77.25 99 LYS A N 1
ATOM 795 C CA . LYS A 1 99 ? -5.728 -4.113 21.657 1.00 77.25 99 LYS A CA 1
ATOM 796 C C . LYS A 1 99 ? -4.211 -4.289 21.652 1.00 77.25 99 LYS A C 1
ATOM 798 O O . LYS A 1 99 ? -3.704 -5.219 21.028 1.00 77.25 99 LYS A O 1
ATOM 803 N N . GLY A 1 100 ? -3.491 -3.450 22.395 1.00 69.69 100 GLY A N 1
ATOM 804 C CA . GLY A 1 100 ? -2.059 -3.604 22.622 1.00 69.69 100 GLY A CA 1
ATOM 805 C C . GLY A 1 100 ? -1.720 -4.911 23.340 1.00 69.69 100 GLY A C 1
ATOM 806 O O . GLY A 1 100 ? -0.771 -5.587 22.950 1.00 69.69 100 GLY A O 1
ATOM 807 N N . PHE A 1 101 ? -2.508 -5.301 24.344 1.00 67.88 101 PHE A N 1
ATOM 808 C CA . PHE A 1 101 ? -2.333 -6.566 25.056 1.00 67.88 101 PHE A CA 1
ATOM 809 C C . PHE A 1 101 ? -2.582 -7.776 24.150 1.00 67.88 101 PHE A C 1
ATOM 811 O O . PHE A 1 101 ? -1.737 -8.664 24.105 1.00 67.88 101 PHE A O 1
ATOM 818 N N . VAL A 1 102 ? -3.669 -7.776 23.371 1.00 68.69 102 VAL A N 1
ATOM 819 C CA . VAL A 1 102 ? -3.957 -8.831 22.381 1.00 68.69 102 VAL A CA 1
ATOM 820 C C . VAL A 1 102 ? -2.809 -8.951 21.376 1.00 68.69 102 VAL A C 1
ATOM 822 O O . VAL A 1 102 ? -2.323 -10.049 21.116 1.00 68.69 102 VAL A O 1
ATOM 825 N N . LEU A 1 103 ? -2.301 -7.826 20.859 1.00 66.25 103 LEU A N 1
ATOM 826 C CA . LEU A 1 103 ? -1.148 -7.825 19.957 1.00 66.25 103 LEU A CA 1
ATOM 827 C C . LEU A 1 103 ? 0.099 -8.439 20.622 1.00 66.25 103 LEU A C 1
ATOM 829 O O . LEU A 1 103 ? 0.783 -9.257 20.010 1.00 66.25 103 LEU A O 1
ATOM 833 N N . LEU A 1 104 ? 0.390 -8.078 21.875 1.00 65.00 104 LEU A N 1
ATOM 834 C CA . LEU A 1 104 ? 1.524 -8.609 22.639 1.00 65.00 104 LEU A CA 1
ATOM 835 C C . LEU A 1 104 ? 1.392 -10.105 22.947 1.00 65.00 104 LEU A C 1
ATOM 837 O O . LEU A 1 104 ? 2.378 -10.832 22.829 1.00 65.00 104 LEU A O 1
ATOM 841 N N . GLU A 1 105 ? 0.200 -10.573 23.313 1.00 62.38 105 GLU A N 1
ATOM 842 C CA . GLU A 1 105 ? -0.089 -11.989 23.553 1.00 62.38 105 GLU A CA 1
ATOM 843 C C . GLU A 1 105 ? 0.160 -12.818 22.289 1.00 62.38 105 GLU A C 1
ATOM 845 O O . GLU A 1 105 ? 0.828 -13.850 22.338 1.00 62.38 105 GLU A O 1
ATOM 850 N N . GLN A 1 106 ? -0.280 -12.326 21.133 1.00 60.41 106 GLN A N 1
ATOM 851 C CA . GLN A 1 106 ? -0.066 -12.994 19.850 1.00 60.41 106 GLN A CA 1
ATOM 852 C C . GLN A 1 106 ? 1.413 -12.994 19.435 1.00 60.41 106 GLN A C 1
ATOM 854 O O . GLN A 1 106 ? 1.921 -14.010 18.958 1.00 60.41 106 GLN A O 1
ATOM 859 N N . ILE A 1 107 ? 2.143 -11.897 19.680 1.00 62.09 107 ILE A N 1
ATOM 860 C CA . ILE A 1 107 ? 3.604 -11.847 19.491 1.00 62.09 107 ILE A CA 1
ATOM 861 C C . ILE A 1 107 ? 4.292 -12.883 20.382 1.00 62.09 107 ILE A C 1
ATOM 863 O O . ILE A 1 107 ? 5.192 -13.588 19.926 1.00 62.09 107 ILE A O 1
ATOM 867 N N . TYR A 1 108 ? 3.870 -12.990 21.643 1.00 55.53 108 TYR A N 1
ATOM 868 C CA . TYR A 1 108 ? 4.410 -13.953 22.594 1.00 55.53 108 TYR A CA 1
ATOM 869 C C . TYR A 1 108 ? 4.115 -15.399 22.173 1.00 55.53 108 TYR A C 1
ATOM 871 O O . TYR A 1 108 ? 5.024 -16.230 22.179 1.00 55.53 108 TYR A O 1
ATOM 879 N N . MET A 1 109 ? 2.889 -15.710 21.741 1.00 56.03 109 MET A N 1
ATOM 880 C CA . MET A 1 109 ? 2.534 -17.034 21.220 1.00 56.03 109 MET A CA 1
ATOM 881 C C . MET A 1 109 ? 3.331 -17.385 19.964 1.00 56.03 109 MET A C 1
ATOM 883 O O . MET A 1 109 ? 3.917 -18.463 19.903 1.00 56.03 109 MET A O 1
ATOM 887 N N . ALA A 1 110 ? 3.454 -16.460 19.008 1.00 54.12 110 ALA A N 1
ATOM 888 C CA . ALA A 1 110 ? 4.295 -16.665 17.835 1.00 54.12 110 ALA A CA 1
ATOM 889 C C . ALA A 1 110 ? 5.748 -16.944 18.254 1.00 54.12 110 ALA A C 1
ATOM 891 O O . ALA A 1 110 ? 6.311 -17.975 17.890 1.00 54.12 110 ALA A O 1
ATOM 892 N N . ALA A 1 111 ? 6.343 -16.077 19.081 1.00 51.84 111 ALA A N 1
ATOM 893 C CA . ALA A 1 111 ? 7.724 -16.197 19.558 1.00 51.84 111 ALA A CA 1
ATOM 894 C C . ALA A 1 111 ? 7.994 -17.478 20.369 1.00 51.84 111 ALA A C 1
ATOM 896 O O . ALA A 1 111 ? 9.111 -17.995 20.353 1.00 51.84 111 ALA A O 1
ATOM 897 N N . THR A 1 112 ? 6.994 -18.008 21.072 1.00 50.66 112 THR A N 1
ATOM 898 C CA . THR A 1 112 ? 7.124 -19.254 21.839 1.00 50.66 112 THR A CA 1
ATOM 899 C C . THR A 1 112 ? 6.878 -20.504 20.989 1.00 50.66 112 THR A C 1
ATOM 901 O O . THR A 1 112 ? 7.536 -21.519 21.224 1.00 50.66 112 THR A O 1
ATOM 904 N N . GLU A 1 113 ? 6.056 -20.433 19.934 1.00 52.00 113 GLU A N 1
ATOM 905 C CA . GLU A 1 113 ? 5.999 -21.456 18.875 1.00 52.00 113 GLU A CA 1
ATOM 906 C C . GLU A 1 113 ? 7.322 -21.539 18.082 1.00 52.00 113 GLU A C 1
ATOM 908 O O . GLU A 1 113 ? 7.746 -22.634 17.703 1.00 52.00 113 GLU A O 1
ATOM 913 N N . TYR A 1 114 ? 8.047 -20.421 17.926 1.00 43.47 114 TYR A N 1
ATOM 914 C CA . TYR A 1 114 ? 9.400 -20.369 17.341 1.00 43.47 114 TYR A CA 1
ATOM 915 C C . TYR A 1 114 ? 10.462 -21.161 18.136 1.00 43.47 114 TYR A C 1
ATOM 917 O O . TYR A 1 114 ? 11.487 -21.549 17.572 1.00 43.47 114 TYR A O 1
ATOM 925 N N . GLY A 1 115 ? 10.235 -21.456 19.424 1.00 37.84 115 GLY A N 1
ATOM 926 C CA . GLY A 1 115 ? 11.204 -22.122 20.310 1.00 37.84 115 GLY A CA 1
ATOM 927 C C . GLY A 1 115 ? 11.508 -23.594 19.984 1.00 37.84 115 GLY A C 1
ATOM 928 O O . GLY A 1 115 ? 12.381 -24.192 20.615 1.00 37.84 115 GLY A O 1
ATOM 929 N N . LYS A 1 116 ? 10.818 -24.199 19.008 1.00 38.91 116 LYS A N 1
ATOM 930 C CA . LYS A 1 116 ? 11.064 -25.575 18.545 1.00 38.91 116 LYS A CA 1
ATOM 931 C C . LYS A 1 116 ? 11.300 -25.624 17.031 1.00 38.91 116 LYS A C 1
ATOM 933 O O . LYS A 1 116 ? 10.432 -26.061 16.290 1.00 38.91 116 LYS A O 1
ATOM 938 N N . ASN A 1 117 ? 12.492 -25.220 16.580 1.00 39.75 117 ASN A N 1
ATOM 939 C CA . ASN A 1 117 ? 13.083 -25.563 15.269 1.00 39.75 117 ASN A CA 1
ATOM 940 C C . ASN A 1 117 ? 12.150 -25.483 14.030 1.00 39.75 117 ASN A C 1
ATOM 942 O O . ASN A 1 117 ? 12.269 -26.301 13.117 1.00 39.75 117 ASN A O 1
ATOM 946 N N . GLY A 1 118 ? 11.237 -24.511 13.967 1.00 38.47 118 GLY A N 1
ATOM 947 C CA . GLY A 1 118 ? 10.366 -24.273 12.812 1.00 38.47 118 GLY A CA 1
ATOM 948 C C . GLY A 1 118 ? 10.808 -23.030 12.045 1.00 38.47 118 GLY A C 1
ATOM 949 O O . GLY A 1 118 ? 10.929 -21.958 12.628 1.00 38.47 118 GLY A O 1
ATOM 950 N N . SER A 1 119 ? 11.078 -23.157 10.743 1.00 42.00 119 SER A N 1
ATOM 951 C CA . SER A 1 119 ? 11.465 -22.028 9.886 1.00 42.00 119 SER A CA 1
ATOM 952 C C . SER A 1 119 ? 10.403 -20.921 9.886 1.00 42.00 119 SER A C 1
ATOM 954 O O . SER A 1 119 ? 9.213 -21.226 9.805 1.00 42.00 119 SER A O 1
ATOM 956 N N . ALA A 1 120 ? 10.837 -19.659 9.835 1.00 42.44 120 ALA A N 1
ATOM 957 C CA . ALA A 1 120 ? 10.022 -18.435 9.787 1.00 42.44 120 ALA A CA 1
ATOM 958 C C . ALA A 1 120 ? 9.058 -18.289 8.578 1.00 42.44 120 ALA A C 1
ATOM 960 O O . ALA A 1 120 ? 8.459 -17.234 8.388 1.00 42.44 120 ALA A O 1
ATOM 961 N N . CYS A 1 121 ? 8.895 -19.333 7.758 1.00 40.69 121 CYS A N 1
ATOM 962 C CA . CYS A 1 121 ? 8.157 -19.324 6.490 1.00 40.69 121 CYS A CA 1
ATOM 963 C C . CYS A 1 121 ? 6.982 -20.322 6.442 1.00 40.69 121 CYS A C 1
ATOM 965 O O . CYS A 1 121 ? 6.570 -20.734 5.360 1.00 40.69 121 CYS A O 1
ATOM 967 N N . LEU A 1 122 ? 6.425 -20.745 7.582 1.00 46.06 122 LEU A N 1
ATOM 968 C CA . LEU A 1 122 ? 5.201 -21.555 7.580 1.00 46.06 122 LEU A CA 1
ATOM 969 C C . LEU A 1 122 ? 3.974 -20.658 7.355 1.00 46.06 122 LEU A C 1
ATOM 971 O O . LEU A 1 122 ? 3.571 -19.891 8.226 1.00 46.06 122 LEU A O 1
ATOM 975 N N . GLN A 1 123 ? 3.363 -20.794 6.176 1.00 44.16 123 GLN A N 1
ATOM 976 C CA . GLN A 1 123 ? 2.178 -20.064 5.697 1.00 44.16 123 GLN A CA 1
ATOM 977 C C . GLN A 1 123 ? 1.017 -20.013 6.718 1.00 44.16 123 GLN A C 1
ATOM 979 O O . GLN A 1 123 ? 0.301 -19.021 6.787 1.00 44.16 123 GLN A O 1
ATOM 984 N N . GLY A 1 124 ? 0.878 -21.030 7.579 1.00 44.94 124 GLY A N 1
ATOM 985 C CA . GLY A 1 124 ? -0.150 -21.072 8.628 1.00 44.94 124 GLY A CA 1
ATOM 986 C C . GLY A 1 124 ? 0.024 -20.053 9.764 1.00 44.94 124 GLY A C 1
ATOM 987 O O . GLY A 1 124 ? -0.954 -19.722 10.428 1.00 44.94 124 GLY A O 1
ATOM 988 N N . VAL A 1 125 ? 1.234 -19.527 9.983 1.00 47.03 125 VAL A N 1
ATOM 989 C CA . VAL A 1 125 ? 1.521 -18.526 11.031 1.00 47.03 125 VAL A CA 1
ATOM 990 C C . VAL A 1 125 ? 1.142 -17.120 10.562 1.00 47.03 125 VAL A C 1
ATOM 992 O O . VAL A 1 125 ? 0.556 -16.355 11.322 1.00 47.03 125 VAL A O 1
ATOM 995 N N . TRP A 1 126 ? 1.373 -16.813 9.282 1.00 47.09 126 TRP A N 1
ATOM 996 C CA . TRP A 1 126 ? 0.868 -15.597 8.637 1.00 47.09 126 TRP A CA 1
ATOM 997 C C . TRP A 1 126 ? -0.653 -15.535 8.683 1.00 47.09 126 TRP A C 1
ATOM 999 O O . TRP A 1 126 ? -1.214 -14.521 9.080 1.00 47.09 126 TRP A O 1
ATOM 1009 N N . SER A 1 127 ? -1.319 -16.649 8.364 1.00 48.78 127 SER A N 1
ATOM 1010 C CA . SER A 1 127 ? -2.772 -16.745 8.484 1.00 48.78 127 SER A CA 1
ATOM 1011 C C . SER A 1 127 ? -3.253 -16.528 9.917 1.00 48.78 127 SER A C 1
ATOM 1013 O O . SER A 1 127 ? -4.304 -15.934 10.088 1.00 48.78 127 SER A O 1
ATOM 1015 N N . ARG A 1 128 ? -2.505 -16.945 10.951 1.00 49.38 128 ARG A N 1
ATOM 1016 C CA . ARG A 1 128 ? -2.871 -16.656 12.350 1.00 49.38 128 ARG A CA 1
ATOM 1017 C C . ARG A 1 128 ? -2.715 -15.182 12.690 1.00 49.38 128 ARG A C 1
ATOM 1019 O O . ARG A 1 128 ? -3.673 -14.618 13.182 1.00 49.38 128 ARG A O 1
ATOM 1026 N N . ILE A 1 129 ? -1.590 -14.549 12.353 1.00 48.66 129 ILE A N 1
ATOM 1027 C CA . ILE A 1 129 ? -1.395 -13.106 12.579 1.00 48.66 129 ILE A CA 1
ATOM 1028 C C . ILE A 1 129 ? -2.475 -12.296 11.845 1.00 48.66 129 ILE A C 1
ATOM 1030 O O . ILE A 1 129 ? -3.096 -11.434 12.452 1.00 48.66 129 ILE A O 1
ATOM 1034 N N . ILE A 1 130 ? -2.763 -12.612 10.578 1.00 48.94 130 ILE A N 1
ATOM 1035 C CA . ILE A 1 130 ? -3.809 -11.947 9.780 1.00 48.94 130 ILE A CA 1
ATOM 1036 C C . ILE A 1 130 ? -5.210 -12.217 10.355 1.00 48.94 130 ILE A C 1
ATOM 1038 O O . ILE A 1 130 ? -6.000 -11.288 10.518 1.00 48.94 130 ILE A O 1
ATOM 1042 N N . ASN A 1 131 ? -5.514 -13.460 10.742 1.00 46.12 131 ASN A N 1
ATOM 1043 C CA . ASN A 1 131 ? -6.778 -13.793 11.406 1.00 46.12 131 ASN A CA 1
ATOM 1044 C C . ASN A 1 131 ? -6.907 -13.121 12.783 1.00 46.12 131 ASN A C 1
ATOM 1046 O O . ASN A 1 131 ? -8.018 -12.814 13.197 1.00 46.12 131 ASN A O 1
ATOM 1050 N N . SER A 1 132 ? -5.803 -12.816 13.464 1.00 48.12 132 SER A N 1
ATOM 1051 C CA . SER A 1 132 ? -5.810 -12.027 14.698 1.00 48.12 132 SER A CA 1
ATOM 1052 C C . SER A 1 132 ? -6.071 -10.539 14.444 1.00 48.12 132 SER A C 1
ATOM 1054 O O . SER A 1 132 ? -6.662 -9.876 15.288 1.00 48.12 132 SER A O 1
ATOM 1056 N N . ILE A 1 133 ? -5.716 -9.993 13.274 1.00 47.09 133 ILE A N 1
ATOM 1057 C CA . ILE A 1 133 ? -6.119 -8.624 12.900 1.00 47.09 133 ILE A CA 1
ATOM 1058 C C . ILE A 1 133 ? -7.646 -8.573 12.672 1.00 47.09 133 ILE A C 1
ATOM 1060 O O . ILE A 1 133 ? -8.282 -7.596 13.072 1.00 47.09 133 ILE A O 1
ATOM 1064 N N . ASN A 1 134 ? -8.264 -9.652 12.162 1.00 46.72 134 ASN A N 1
ATOM 1065 C CA . ASN A 1 134 ? -9.732 -9.786 12.099 1.00 46.72 134 ASN A CA 1
ATOM 1066 C C . ASN A 1 134 ? -10.401 -9.749 13.490 1.00 46.72 134 ASN A C 1
ATOM 1068 O O . ASN A 1 134 ? -11.531 -9.274 13.597 1.00 46.72 134 ASN A O 1
ATOM 1072 N N . GLU A 1 135 ? -9.719 -10.192 14.553 1.00 46.56 135 GLU A N 1
ATOM 1073 C CA . GLU A 1 135 ? -10.194 -10.082 15.946 1.00 46.56 135 GLU A CA 1
ATOM 1074 C C . GLU A 1 135 ? -9.978 -8.674 16.545 1.00 46.56 135 GLU A C 1
ATOM 1076 O O . GLU A 1 135 ? -10.675 -8.271 17.480 1.00 46.56 135 GLU A O 1
ATOM 1081 N N . ILE A 1 136 ? -9.037 -7.891 16.001 1.00 51.12 136 ILE A N 1
ATOM 1082 C CA . ILE A 1 136 ? -8.727 -6.524 16.447 1.00 51.12 136 ILE A CA 1
ATOM 1083 C C . ILE A 1 136 ? -9.727 -5.516 15.871 1.00 51.12 136 ILE A C 1
ATOM 1085 O O . ILE A 1 136 ? -10.257 -4.719 16.636 1.00 51.12 136 ILE A O 1
ATOM 1089 N N . SER A 1 137 ? -9.981 -5.535 14.562 1.00 55.06 137 SER A N 1
ATOM 1090 C CA . SER A 1 137 ? -11.050 -4.779 13.890 1.00 55.06 137 SER A CA 1
ATOM 1091 C C . SER A 1 137 ? -10.998 -5.082 12.395 1.00 55.06 137 SER A C 1
ATOM 1093 O O . SER A 1 137 ? -9.954 -4.912 11.763 1.00 55.06 137 SER A O 1
ATOM 1095 N N . SER A 1 138 ? -12.135 -5.441 11.795 1.00 60.44 138 SER A N 1
ATOM 1096 C CA . SER A 1 138 ? -12.240 -5.666 10.346 1.00 60.44 138 SER A CA 1
ATOM 1097 C C . SER A 1 138 ? -11.862 -4.434 9.514 1.00 60.44 138 SER A C 1
ATOM 1099 O O . SER A 1 138 ? -11.474 -4.559 8.357 1.00 60.44 138 SER A O 1
ATOM 1101 N N . GLU A 1 139 ? -11.961 -3.234 10.088 1.00 65.31 139 GLU A N 1
ATOM 1102 C CA . GLU A 1 139 ? -11.588 -1.990 9.412 1.00 65.31 139 GLU A CA 1
ATOM 1103 C C . GLU A 1 139 ? -10.068 -1.776 9.388 1.00 65.31 139 GLU A C 1
ATOM 1105 O O . GLU A 1 139 ? -9.528 -1.320 8.380 1.00 65.31 139 GLU A O 1
ATOM 1110 N N . ILE A 1 140 ? -9.365 -2.188 10.448 1.00 60.28 140 ILE A N 1
ATOM 1111 C CA . ILE A 1 140 ? -7.895 -2.194 10.495 1.00 60.28 140 ILE A CA 1
ATOM 1112 C C . ILE A 1 140 ? -7.343 -3.239 9.514 1.00 60.28 140 ILE A C 1
ATOM 1114 O O . ILE A 1 140 ? -6.382 -2.947 8.803 1.00 60.28 140 ILE A O 1
ATOM 1118 N N . VAL A 1 141 ? -7.994 -4.405 9.393 1.00 61.00 141 VAL A N 1
ATOM 1119 C CA . VAL A 1 141 ? -7.675 -5.405 8.353 1.00 61.00 141 VAL A CA 1
ATOM 1120 C C . VAL A 1 141 ? -7.823 -4.804 6.962 1.00 61.00 141 VAL A C 1
ATOM 1122 O O . VAL A 1 141 ? -6.874 -4.816 6.191 1.00 61.00 141 VAL A O 1
ATOM 1125 N N . ALA A 1 142 ? -8.966 -4.186 6.660 1.00 67.00 142 ALA A N 1
ATOM 1126 C CA . ALA A 1 142 ? -9.211 -3.599 5.344 1.00 67.00 142 ALA A CA 1
ATOM 1127 C C . ALA A 1 142 ? -8.253 -2.439 5.002 1.00 67.00 142 ALA A C 1
ATOM 1129 O O . ALA A 1 142 ? -7.997 -2.155 3.831 1.00 67.00 142 ALA A O 1
ATOM 1130 N N . GLN A 1 143 ? -7.740 -1.712 5.997 1.00 65.12 143 GLN A N 1
ATOM 1131 C CA . GLN A 1 143 ? -6.691 -0.709 5.783 1.00 65.12 143 GLN A CA 1
ATOM 1132 C C . GLN A 1 143 ? -5.328 -1.354 5.514 1.00 65.12 143 GLN A C 1
ATOM 1134 O O . GLN A 1 143 ? -4.621 -0.916 4.608 1.00 65.12 143 GLN A O 1
ATOM 1139 N N . TYR A 1 144 ? -4.985 -2.405 6.256 1.00 63.41 144 TYR A N 1
ATOM 1140 C CA . TYR A 1 144 ? -3.751 -3.158 6.066 1.00 63.41 144 TYR A CA 1
ATOM 1141 C C . TYR A 1 144 ? -3.715 -3.897 4.720 1.00 63.41 144 TYR A C 1
ATOM 1143 O O . TYR A 1 144 ? -2.710 -3.819 4.019 1.00 63.41 144 TYR A O 1
ATOM 1151 N N . ASP A 1 145 ? -4.819 -4.523 4.312 1.00 68.81 145 ASP A N 1
ATOM 1152 C CA . ASP A 1 145 ? -4.952 -5.195 3.015 1.00 68.81 145 ASP A CA 1
ATOM 1153 C C . ASP A 1 145 ? -4.781 -4.202 1.861 1.00 68.81 145 ASP A C 1
ATOM 1155 O O . ASP A 1 145 ? -4.000 -4.451 0.947 1.00 68.81 145 ASP A O 1
ATOM 1159 N N . ARG A 1 146 ? -5.414 -3.021 1.943 1.00 72.62 146 ARG A N 1
ATOM 1160 C CA . ARG A 1 146 ? -5.218 -1.944 0.955 1.00 72.62 146 ARG A CA 1
ATOM 1161 C C . ARG A 1 146 ? -3.769 -1.469 0.883 1.00 72.62 146 ARG A C 1
ATOM 1163 O O . ARG A 1 146 ? -3.279 -1.167 -0.200 1.00 72.62 146 ARG A O 1
ATOM 1170 N N . TYR A 1 147 ? -3.087 -1.375 2.022 1.00 67.38 147 TYR A N 1
ATOM 1171 C CA . TYR A 1 147 ? -1.670 -1.020 2.055 1.00 67.38 147 TYR A CA 1
ATOM 1172 C C . TYR A 1 147 ? -0.797 -2.112 1.420 1.00 67.38 147 TYR A C 1
ATOM 1174 O O . TYR A 1 147 ? 0.084 -1.794 0.627 1.00 67.38 147 TYR A O 1
ATOM 1182 N N . LEU A 1 148 ? -1.068 -3.387 1.710 1.00 66.88 148 LEU A N 1
ATOM 1183 C CA . LEU A 1 148 ? -0.387 -4.529 1.094 1.00 66.88 148 LEU A CA 1
ATOM 1184 C C . LEU A 1 148 ? -0.595 -4.576 -0.420 1.00 66.88 148 LEU A C 1
ATOM 1186 O O . LEU A 1 148 ? 0.365 -4.803 -1.151 1.00 66.88 148 LEU A O 1
ATOM 1190 N N . GLU A 1 149 ? -1.820 -4.346 -0.893 1.00 70.00 149 GLU A N 1
ATOM 1191 C CA . GLU A 1 149 ? -2.128 -4.250 -2.322 1.00 70.00 149 GLU A CA 1
ATOM 1192 C C . GLU A 1 149 ? -1.370 -3.091 -2.980 1.00 70.00 149 GLU A C 1
ATOM 1194 O O . GLU A 1 149 ? -0.828 -3.251 -4.073 1.00 70.00 149 GLU A O 1
ATOM 1199 N N . GLU A 1 150 ? -1.279 -1.939 -2.313 1.00 69.25 150 GLU A N 1
ATOM 1200 C CA . GLU A 1 150 ? -0.546 -0.777 -2.815 1.00 69.25 150 GLU A CA 1
ATOM 1201 C C . GLU A 1 150 ? 0.971 -1.011 -2.854 1.00 69.25 150 GLU A C 1
ATOM 1203 O O . GLU A 1 150 ? 1.599 -0.710 -3.866 1.00 69.25 150 GLU A O 1
ATOM 1208 N N . GLU A 1 151 ? 1.559 -1.595 -1.807 1.00 63.06 151 GLU A N 1
ATOM 1209 C CA . GLU A 1 151 ? 2.971 -2.006 -1.783 1.00 63.06 151 GLU A CA 1
ATOM 1210 C C . GLU A 1 151 ? 3.266 -3.031 -2.880 1.00 63.06 151 GLU A C 1
ATOM 1212 O O . GLU A 1 151 ? 4.214 -2.861 -3.641 1.00 63.06 151 GLU A O 1
ATOM 1217 N N . GLN A 1 152 ? 2.433 -4.066 -3.020 1.00 62.06 152 GLN A N 1
ATOM 1218 C CA . GLN A 1 152 ? 2.591 -5.068 -4.076 1.00 62.06 152 GLN A CA 1
ATOM 1219 C C . GLN A 1 152 ? 2.463 -4.446 -5.467 1.00 62.06 152 GLN A C 1
ATOM 1221 O O . GLN A 1 152 ? 3.215 -4.806 -6.368 1.00 62.06 152 GLN A O 1
ATOM 1226 N N . ARG A 1 153 ? 1.550 -3.488 -5.654 1.00 63.72 153 ARG A N 1
ATOM 1227 C CA . ARG A 1 153 ? 1.400 -2.742 -6.907 1.00 63.72 153 ARG A CA 1
ATOM 1228 C C . ARG A 1 153 ? 2.627 -1.884 -7.211 1.00 63.72 153 ARG A C 1
ATOM 1230 O O . ARG A 1 153 ? 3.085 -1.885 -8.349 1.00 63.72 153 ARG A O 1
ATOM 1237 N N . GLN A 1 154 ? 3.167 -1.179 -6.219 1.00 62.31 154 GLN A N 1
ATOM 1238 C CA . GLN A 1 154 ? 4.389 -0.381 -6.365 1.00 62.31 154 GLN A CA 1
ATOM 1239 C C . GLN A 1 154 ? 5.623 -1.254 -6.612 1.00 62.31 154 GLN A C 1
ATOM 1241 O O . GLN A 1 154 ? 6.515 -0.851 -7.355 1.00 62.31 154 GLN A O 1
ATOM 1246 N N . GLU A 1 155 ? 5.665 -2.456 -6.040 1.00 55.88 155 GLU A N 1
ATOM 1247 C CA . GLU A 1 155 ? 6.735 -3.418 -6.292 1.00 55.88 155 GLU A CA 1
ATOM 1248 C C . GLU A 1 155 ? 6.611 -4.030 -7.695 1.00 55.88 155 GLU A C 1
ATOM 1250 O O . GLU A 1 155 ? 7.591 -4.047 -8.427 1.00 55.88 155 GLU A O 1
ATOM 1255 N N . MET A 1 156 ? 5.401 -4.394 -8.144 1.00 56.00 156 MET A N 1
ATOM 1256 C CA . MET A 1 156 ? 5.146 -4.863 -9.518 1.00 56.00 156 MET A CA 1
ATOM 1257 C C . MET A 1 156 ? 5.481 -3.807 -10.585 1.00 56.00 156 MET A C 1
ATOM 1259 O O . MET A 1 156 ? 5.909 -4.150 -11.688 1.00 56.00 156 MET A O 1
ATOM 1263 N N . GLN A 1 157 ? 5.345 -2.514 -10.270 1.00 56.53 157 GLN A N 1
ATOM 1264 C CA . GLN A 1 157 ? 5.773 -1.425 -11.158 1.00 56.53 157 GLN A CA 1
ATOM 1265 C C . GLN A 1 157 ? 7.297 -1.354 -11.363 1.00 56.53 157 GLN A C 1
ATOM 1267 O O . GLN A 1 157 ? 7.741 -0.672 -12.288 1.00 56.53 157 GLN A O 1
ATOM 1272 N N . LYS A 1 158 ? 8.101 -2.049 -10.544 1.00 59.62 158 LYS A N 1
ATOM 1273 C CA . LYS A 1 158 ? 9.564 -2.152 -10.696 1.00 59.62 158 LYS A CA 1
ATOM 1274 C C . LYS A 1 158 ? 10.000 -3.325 -11.582 1.00 59.62 158 LYS A C 1
ATOM 1276 O O . LYS A 1 158 ? 11.185 -3.412 -11.907 1.00 59.62 158 LYS A O 1
ATOM 1281 N N . ASP A 1 159 ? 9.058 -4.178 -11.985 1.00 65.75 159 ASP A N 1
ATOM 1282 C CA . ASP A 1 159 ? 9.316 -5.427 -12.714 1.00 65.75 159 ASP A CA 1
ATOM 1283 C C . ASP A 1 159 ? 8.897 -5.337 -14.192 1.00 65.75 159 ASP A C 1
ATOM 1285 O O . ASP A 1 159 ? 9.271 -6.186 -14.995 1.00 65.75 159 ASP A O 1
ATOM 1289 N N . THR A 1 160 ? 8.120 -4.316 -14.574 1.00 77.31 160 THR A N 1
ATOM 1290 C CA . THR A 1 160 ? 7.568 -4.149 -15.932 1.00 77.31 160 THR A CA 1
ATOM 1291 C C . THR A 1 160 ? 7.865 -2.756 -16.472 1.00 77.31 160 THR A C 1
ATOM 1293 O O . THR A 1 160 ? 7.769 -1.779 -15.739 1.00 77.31 160 THR A O 1
ATOM 1296 N N . ILE A 1 161 ? 8.188 -2.639 -17.759 1.00 82.06 161 ILE A N 1
ATOM 1297 C CA . ILE A 1 161 ? 8.399 -1.349 -18.429 1.00 82.06 161 ILE A CA 1
ATOM 1298 C C . ILE A 1 161 ? 7.051 -0.685 -18.754 1.00 82.06 161 ILE A C 1
ATOM 1300 O O . ILE A 1 161 ? 6.212 -1.279 -19.429 1.00 82.06 161 ILE A O 1
ATOM 1304 N N . THR A 1 162 ? 6.865 0.562 -18.318 1.00 84.56 162 THR A N 1
ATOM 1305 C CA . THR A 1 162 ? 5.742 1.437 -18.696 1.00 84.56 162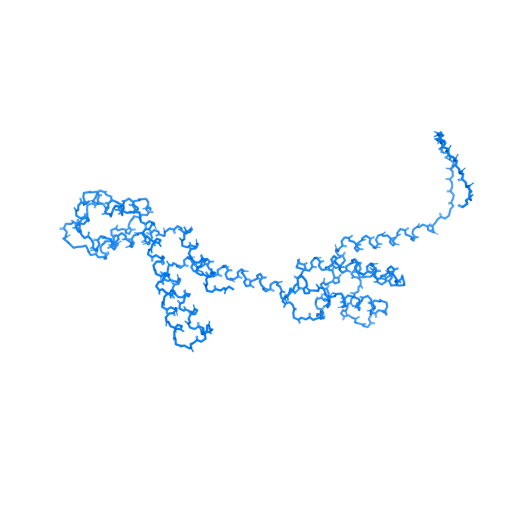 THR A CA 1
ATOM 1306 C C . THR A 1 162 ? 6.264 2.808 -19.119 1.00 84.56 162 THR A C 1
ATOM 1308 O O . THR A 1 162 ? 7.37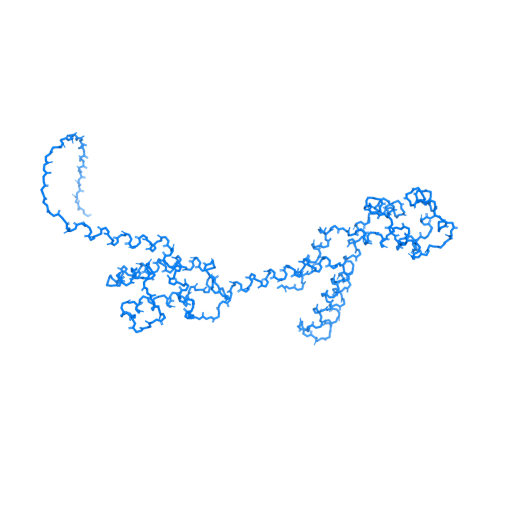4 3.193 -18.761 1.00 84.56 162 THR A O 1
ATOM 1311 N N . GLU A 1 163 ? 5.471 3.580 -19.861 1.00 79.94 163 GLU A N 1
ATOM 1312 C CA . GLU A 1 163 ? 5.874 4.918 -20.323 1.00 79.94 163 GLU A CA 1
ATOM 1313 C C . GLU A 1 163 ? 6.251 5.853 -19.163 1.00 79.94 163 GLU A C 1
ATOM 1315 O O . GLU A 1 163 ? 7.205 6.627 -19.269 1.00 79.94 163 GLU A O 1
ATOM 1320 N N . GLU A 1 164 ? 5.551 5.775 -18.025 1.00 81.12 164 GLU A N 1
ATOM 1321 C CA . GLU A 1 164 ? 5.862 6.608 -16.864 1.00 81.12 164 GLU A CA 1
ATOM 1322 C C . GLU A 1 164 ? 7.170 6.225 -16.172 1.00 81.12 164 GLU A C 1
ATOM 1324 O O . GLU A 1 164 ? 7.918 7.119 -15.764 1.00 81.12 164 GLU A O 1
ATOM 1329 N N . ASN A 1 165 ? 7.451 4.929 -16.014 1.00 83.50 165 ASN A N 1
ATOM 1330 C CA . ASN A 1 165 ? 8.555 4.483 -15.165 1.00 83.50 165 ASN A CA 1
ATOM 1331 C C . ASN A 1 165 ? 9.923 4.522 -15.870 1.00 83.50 165 ASN A C 1
ATOM 1333 O O . ASN A 1 165 ? 10.947 4.640 -15.194 1.00 83.50 165 ASN A O 1
ATOM 1337 N N . ILE A 1 166 ? 9.963 4.536 -17.211 1.00 87.19 166 ILE A N 1
ATOM 1338 C CA . ILE A 1 166 ? 11.218 4.615 -17.977 1.00 87.19 166 ILE A CA 1
ATOM 1339 C C . ILE A 1 166 ? 11.623 6.031 -18.403 1.00 87.19 166 ILE A C 1
ATOM 1341 O O . ILE A 1 166 ? 12.632 6.174 -19.091 1.00 87.19 166 ILE A O 1
ATOM 1345 N N . LYS A 1 167 ? 10.917 7.097 -18.001 1.00 89.06 167 LYS A N 1
ATOM 1346 C CA . LYS A 1 167 ? 11.230 8.474 -18.453 1.00 89.06 167 LYS A CA 1
ATOM 1347 C C . LYS A 1 167 ? 12.698 8.866 -18.264 1.00 89.06 167 LYS A C 1
ATOM 1349 O O . LYS A 1 167 ? 13.347 9.311 -19.207 1.00 89.06 167 LYS A O 1
ATOM 1354 N N . LEU A 1 168 ? 13.249 8.632 -17.070 1.00 87.81 168 LEU A N 1
ATOM 1355 C CA . LEU A 1 168 ? 14.660 8.922 -16.773 1.00 87.81 168 LEU A CA 1
ATOM 1356 C C . LEU A 1 168 ? 15.621 8.073 -17.616 1.00 87.81 168 LEU A C 1
ATOM 1358 O O . LEU A 1 168 ? 16.681 8.545 -18.030 1.00 87.81 168 LEU A O 1
ATOM 1362 N N . PHE A 1 169 ? 15.248 6.823 -17.893 1.00 92.56 169 PHE A N 1
ATOM 1363 C CA . PHE A 1 169 ? 16.012 5.950 -18.776 1.00 92.56 169 PHE A CA 1
ATOM 1364 C C . PHE A 1 169 ? 16.011 6.472 -20.219 1.00 92.56 169 PHE A C 1
ATOM 1366 O O . PHE A 1 169 ? 17.071 6.519 -20.840 1.00 92.56 169 PHE A O 1
ATOM 1373 N N . LEU A 1 170 ? 14.860 6.922 -20.728 1.00 93.56 170 LEU A N 1
ATOM 1374 C CA . LEU A 1 170 ? 14.722 7.472 -22.079 1.00 93.56 170 LEU A CA 1
ATOM 1375 C C . LEU A 1 170 ? 15.531 8.760 -22.266 1.00 93.56 170 LEU A C 1
ATOM 1377 O O . LEU A 1 170 ? 16.194 8.924 -23.289 1.00 93.56 170 LEU A O 1
ATOM 1381 N N . GLU A 1 171 ? 15.548 9.649 -21.271 1.00 91.69 171 GLU A N 1
ATOM 1382 C CA . GLU A 1 171 ? 16.395 10.847 -21.297 1.00 91.69 171 GLU A CA 1
ATOM 1383 C C . GLU A 1 171 ? 17.888 10.493 -21.350 1.00 91.69 171 GLU A C 1
ATOM 1385 O O . GLU A 1 171 ? 18.656 11.085 -22.116 1.00 91.69 171 GLU A O 1
ATOM 1390 N N . GLY A 1 172 ? 18.312 9.508 -20.556 1.00 92.69 172 GLY A N 1
ATOM 1391 C CA . GLY A 1 172 ? 19.682 9.003 -20.572 1.00 92.69 172 GLY A CA 1
ATOM 1392 C C . GLY A 1 172 ? 20.058 8.370 -21.914 1.00 92.69 172 GLY A C 1
ATOM 1393 O O . GLY A 1 172 ? 21.120 8.673 -22.464 1.00 92.69 172 GLY A O 1
ATOM 1394 N N . LEU A 1 173 ? 19.161 7.554 -22.469 1.00 94.88 173 LEU A N 1
ATOM 1395 C CA . LEU A 1 173 ? 19.327 6.892 -23.759 1.00 94.88 173 LEU A CA 1
ATOM 1396 C C . LEU A 1 173 ? 19.433 7.905 -24.904 1.00 94.88 173 LEU A C 1
ATOM 1398 O O . LEU A 1 173 ? 20.354 7.819 -25.711 1.00 94.88 173 LEU A O 1
ATOM 1402 N N . ALA A 1 174 ? 18.556 8.909 -24.948 1.00 94.44 174 ALA A N 1
ATOM 1403 C CA . ALA A 1 174 ? 18.596 9.959 -25.962 1.00 94.44 174 ALA A CA 1
ATOM 1404 C C . ALA A 1 174 ? 19.946 10.695 -25.991 1.00 94.44 174 ALA A C 1
ATOM 1406 O O . ALA A 1 174 ? 20.529 10.917 -27.053 1.00 94.44 174 ALA A O 1
ATOM 1407 N N . ASN A 1 175 ? 20.480 11.044 -24.817 1.00 94.44 175 ASN A N 1
ATOM 1408 C CA . ASN A 1 175 ? 21.789 11.687 -24.715 1.00 94.44 175 ASN A CA 1
ATOM 1409 C C . ASN A 1 175 ? 22.928 10.764 -25.170 1.00 94.44 175 ASN A C 1
ATOM 1411 O O . ASN A 1 175 ? 23.874 11.232 -25.811 1.00 94.44 175 ASN A O 1
ATOM 1415 N N . GLU A 1 176 ? 22.840 9.468 -24.861 1.00 94.19 176 GLU A N 1
ATOM 1416 C CA . GLU A 1 176 ? 23.808 8.473 -25.319 1.00 94.19 176 GLU A CA 1
ATOM 1417 C C . GLU A 1 176 ? 23.804 8.345 -26.842 1.00 94.19 176 GLU A C 1
ATOM 1419 O O . GLU A 1 176 ? 24.865 8.420 -27.456 1.00 94.19 176 GLU A O 1
ATOM 1424 N N . LEU A 1 177 ? 22.628 8.232 -27.461 1.00 94.25 177 LEU A N 1
ATOM 1425 C CA . LEU A 1 177 ? 22.495 8.116 -28.912 1.00 94.25 177 LEU A CA 1
ATOM 1426 C C . LEU A 1 177 ? 23.001 9.372 -29.628 1.00 94.25 177 LEU A C 1
ATOM 1428 O O . LEU A 1 177 ? 23.784 9.271 -30.571 1.00 94.25 177 LEU A O 1
ATOM 1432 N N . ILE A 1 178 ? 22.653 10.567 -29.134 1.00 93.25 178 ILE A N 1
ATOM 1433 C CA . ILE A 1 178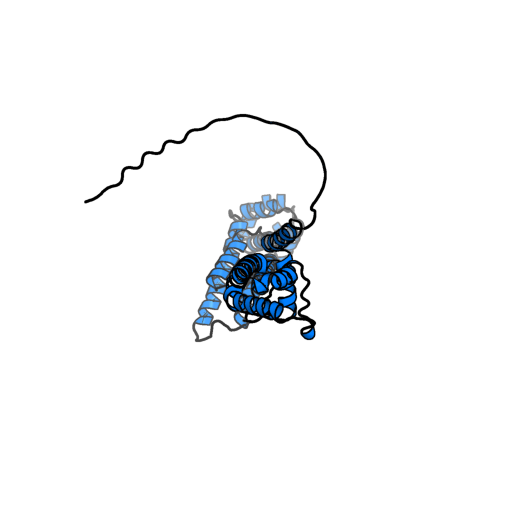 ? 23.178 11.835 -29.667 1.00 93.25 178 ILE A CA 1
ATOM 1434 C C . ILE A 1 178 ? 24.706 11.889 -29.537 1.00 93.25 178 ILE A C 1
ATOM 1436 O O . ILE A 1 178 ? 25.394 12.398 -30.423 1.00 93.25 178 ILE A O 1
ATOM 1440 N N . ARG A 1 179 ? 25.266 11.387 -28.431 1.00 93.50 179 ARG A N 1
ATOM 1441 C CA . ARG A 1 179 ? 26.717 11.292 -28.257 1.00 93.50 179 ARG A CA 1
ATOM 1442 C C . ARG A 1 179 ? 27.326 10.298 -29.243 1.00 93.50 179 ARG A C 1
ATOM 1444 O O . ARG A 1 179 ? 28.346 10.622 -29.837 1.00 93.50 179 ARG A O 1
ATOM 1451 N N . HIS A 1 180 ? 26.708 9.139 -29.431 1.00 93.06 180 HIS A N 1
ATOM 1452 C CA . HIS A 1 180 ? 27.165 8.101 -30.345 1.00 93.06 180 HIS A CA 1
ATOM 1453 C C . HIS A 1 180 ? 27.272 8.629 -31.784 1.00 93.06 180 HIS A C 1
ATOM 1455 O O . HIS A 1 180 ? 28.343 8.569 -32.382 1.00 93.06 180 HIS A O 1
ATOM 1461 N N . VAL A 1 181 ? 26.225 9.282 -32.299 1.00 93.31 181 VAL A N 1
ATOM 1462 C CA . VAL A 1 181 ? 26.237 9.839 -33.667 1.00 93.31 181 VAL A CA 1
ATOM 1463 C C . VAL A 1 181 ? 27.142 11.062 -33.838 1.00 93.31 181 VAL A C 1
ATOM 1465 O O . VAL A 1 181 ? 27.470 11.434 -34.959 1.00 93.31 181 VAL A O 1
ATOM 1468 N N . LYS A 1 182 ? 27.589 11.714 -32.754 1.00 90.75 182 LYS A N 1
ATOM 1469 C CA . LYS A 1 182 ? 28.652 12.734 -32.858 1.00 90.75 182 LYS A CA 1
ATOM 1470 C C . LYS A 1 182 ? 29.999 12.118 -33.229 1.00 90.75 182 LYS A C 1
ATOM 1472 O O . LYS A 1 182 ? 30.803 12.797 -33.860 1.00 90.75 182 LYS A O 1
ATOM 1477 N N . PHE A 1 183 ? 30.248 10.878 -32.811 1.00 91.19 183 PHE A N 1
ATOM 1478 C CA . PHE A 1 183 ? 31.458 10.135 -33.163 1.00 91.19 183 PHE A CA 1
ATOM 1479 C C . PHE A 1 183 ? 31.296 9.333 -34.462 1.00 91.19 183 PHE A C 1
ATOM 1481 O O . PHE A 1 183 ? 32.299 9.094 -35.123 1.00 91.19 183 PHE A O 1
ATOM 1488 N N . ASN A 1 184 ? 30.053 9.012 -34.840 1.00 91.75 184 ASN A N 1
ATOM 1489 C CA . ASN A 1 184 ? 29.670 8.267 -36.045 1.00 91.75 184 ASN A CA 1
ATOM 1490 C C . ASN A 1 184 ? 28.645 9.086 -36.869 1.00 91.75 184 ASN A C 1
ATOM 1492 O O . ASN A 1 184 ? 27.438 8.821 -36.802 1.00 91.75 184 ASN A O 1
ATOM 1496 N N . PRO A 1 185 ? 29.071 10.165 -37.555 1.00 90.19 185 PRO A N 1
ATOM 1497 C CA . PRO A 1 185 ? 28.170 11.125 -38.203 1.00 90.19 185 PRO A CA 1
ATOM 1498 C C . PRO A 1 185 ? 27.313 10.531 -39.330 1.00 90.19 185 PRO A C 1
ATOM 1500 O O . PRO A 1 185 ? 26.243 11.067 -39.618 1.00 90.19 185 PRO A O 1
ATOM 1503 N N . GLU A 1 186 ? 27.747 9.434 -39.943 1.00 89.88 186 GLU A N 1
ATOM 1504 C CA . GLU A 1 186 ? 26.997 8.649 -40.927 1.00 89.88 186 GLU A CA 1
ATOM 1505 C C . GLU A 1 186 ? 25.672 8.100 -40.373 1.00 89.88 186 GLU A C 1
ATOM 1507 O O . GLU A 1 186 ? 24.707 7.963 -41.118 1.00 89.88 186 GLU A O 1
ATOM 1512 N N . LEU A 1 187 ? 25.569 7.900 -39.055 1.00 91.56 187 LEU A N 1
ATOM 1513 C CA . LEU A 1 187 ? 24.361 7.403 -38.385 1.00 91.56 187 LEU A CA 1
ATOM 1514 C C . LEU A 1 187 ? 23.351 8.500 -38.031 1.00 91.56 187 LEU A C 1
ATOM 1516 O O . LEU A 1 187 ? 22.313 8.235 -37.421 1.00 91.56 187 LEU A O 1
ATOM 1520 N N . ARG A 1 188 ? 23.638 9.757 -38.386 1.00 90.69 188 ARG A N 1
ATOM 1521 C CA . ARG A 1 188 ? 22.795 10.902 -38.026 1.00 90.69 188 ARG A CA 1
ATOM 1522 C C . ARG A 1 188 ? 21.390 10.806 -38.623 1.00 90.69 188 ARG A C 1
ATOM 1524 O O . ARG A 1 188 ? 20.431 11.138 -37.929 1.00 90.69 188 ARG A O 1
ATOM 1531 N N . GLU A 1 189 ? 21.281 10.393 -39.885 1.00 88.81 189 GLU A N 1
ATOM 1532 C CA . GLU A 1 189 ? 19.992 10.230 -40.570 1.00 88.81 189 GLU A CA 1
ATOM 1533 C C . GLU A 1 189 ? 19.183 9.100 -39.931 1.00 88.81 189 GLU A C 1
ATOM 1535 O O . GLU A 1 189 ? 18.043 9.326 -39.530 1.00 88.81 189 GLU A O 1
ATOM 1540 N N . ALA A 1 190 ? 19.825 7.954 -39.682 1.00 90.31 190 ALA A N 1
ATOM 1541 C CA . ALA A 1 190 ? 19.208 6.830 -38.987 1.00 90.31 190 ALA A CA 1
ATOM 1542 C C . ALA A 1 190 ? 18.686 7.225 -37.597 1.00 90.31 190 ALA A C 1
ATOM 1544 O O . ALA A 1 190 ? 17.552 6.901 -37.266 1.00 90.31 190 ALA A O 1
ATOM 1545 N N . LEU A 1 191 ? 19.445 7.985 -36.792 1.00 91.50 191 LEU A N 1
ATOM 1546 C CA . LEU A 1 191 ? 18.945 8.490 -35.502 1.00 91.50 191 LEU A CA 1
ATOM 1547 C C . LEU A 1 191 ? 17.755 9.453 -35.668 1.00 91.50 191 LEU A C 1
ATOM 1549 O O . LEU A 1 191 ? 16.876 9.506 -34.804 1.00 91.50 191 LEU A O 1
ATOM 1553 N N . GLY A 1 192 ? 17.719 10.200 -36.773 1.00 88.00 192 GLY A N 1
ATOM 1554 C CA . GLY A 1 192 ? 16.579 11.021 -37.167 1.00 88.00 192 GLY A CA 1
ATOM 1555 C C . GLY A 1 192 ? 15.300 10.200 -37.316 1.00 88.00 192 GLY A C 1
ATOM 1556 O O . GLY A 1 192 ? 14.272 10.614 -36.786 1.00 88.00 192 GLY A O 1
ATOM 1557 N N . ASP A 1 193 ? 15.377 9.016 -37.931 1.00 88.12 193 ASP A N 1
ATOM 1558 C CA . ASP A 1 193 ? 14.228 8.117 -38.099 1.00 88.12 193 ASP A CA 1
ATOM 1559 C C . ASP A 1 193 ? 13.641 7.659 -36.757 1.00 88.12 193 ASP A C 1
ATOM 1561 O O . ASP A 1 193 ? 12.421 7.633 -36.595 1.00 88.12 193 ASP A O 1
ATOM 1565 N N . PHE A 1 194 ? 14.481 7.361 -35.758 1.00 86.88 194 PHE A N 1
ATOM 1566 C CA . PHE A 1 194 ? 14.011 7.031 -34.402 1.00 86.88 194 PHE A CA 1
ATOM 1567 C C . PHE A 1 194 ? 13.373 8.236 -33.709 1.00 86.88 194 PHE A C 1
ATOM 1569 O O . PHE A 1 194 ? 12.360 8.100 -33.029 1.00 86.88 194 PHE A O 1
ATOM 1576 N N . ALA A 1 195 ? 13.938 9.429 -33.899 1.00 85.00 195 ALA A N 1
ATOM 1577 C CA . ALA A 1 195 ? 13.448 10.652 -33.273 1.00 85.00 195 ALA A CA 1
ATOM 1578 C C . ALA A 1 195 ? 12.061 11.092 -33.779 1.00 85.00 195 ALA A C 1
ATOM 1580 O O . ALA A 1 195 ? 11.382 11.848 -33.088 1.00 85.00 195 ALA A O 1
ATOM 1581 N N . VAL A 1 196 ? 11.640 10.622 -34.958 1.00 86.50 196 VAL A N 1
ATOM 1582 C CA . VAL A 1 196 ? 10.289 10.837 -35.509 1.00 86.50 196 VAL A CA 1
ATOM 1583 C C . VAL A 1 196 ? 9.429 9.566 -35.522 1.00 86.50 196 VAL A C 1
ATOM 1585 O O . VAL A 1 196 ? 8.354 9.575 -36.112 1.00 86.50 196 VAL A O 1
ATOM 1588 N N . CYS A 1 197 ? 9.879 8.492 -34.863 1.00 81.69 197 CYS A N 1
ATOM 1589 C CA . CYS A 1 197 ? 9.176 7.207 -34.780 1.00 81.69 197 CYS A CA 1
ATOM 1590 C C . CYS A 1 197 ? 8.874 6.557 -36.155 1.00 81.69 197 CYS A C 1
ATOM 1592 O O . CYS A 1 197 ? 7.833 5.940 -36.358 1.00 81.69 197 CYS A O 1
ATOM 1594 N N . ASN A 1 198 ? 9.795 6.681 -37.117 1.00 81.56 198 ASN A N 1
ATOM 1595 C CA . ASN A 1 198 ? 9.677 6.084 -38.457 1.00 81.56 198 ASN A CA 1
ATOM 1596 C C . ASN A 1 198 ? 10.252 4.659 -38.558 1.00 81.56 198 ASN A C 1
ATOM 1598 O O . ASN A 1 198 ? 10.177 4.039 -39.620 1.00 81.56 198 ASN A O 1
ATOM 1602 N N . VAL A 1 199 ? 10.842 4.136 -37.480 1.00 81.38 199 VAL A N 1
ATOM 1603 C CA . VAL A 1 199 ? 11.435 2.794 -37.457 1.00 81.38 199 VAL A CA 1
ATOM 1604 C C . VAL A 1 199 ? 10.409 1.788 -36.950 1.00 81.38 199 VAL A C 1
ATOM 1606 O O . VAL A 1 199 ? 10.137 1.708 -35.754 1.00 81.38 199 VAL A O 1
ATOM 1609 N N . ASP A 1 200 ? 9.867 0.992 -37.870 1.00 80.38 200 ASP A N 1
ATOM 1610 C CA . ASP A 1 200 ? 9.020 -0.154 -37.544 1.00 80.38 200 ASP A CA 1
ATOM 1611 C C . ASP A 1 200 ? 9.903 -1.366 -37.268 1.00 80.38 200 ASP A C 1
ATOM 1613 O O . ASP A 1 200 ? 10.294 -2.099 -38.182 1.00 80.38 200 ASP A O 1
ATOM 1617 N N . VAL A 1 201 ? 10.218 -1.587 -35.991 1.00 78.25 201 VAL A N 1
ATOM 1618 C CA . VAL A 1 201 ? 10.963 -2.785 -35.618 1.00 78.25 201 VAL A CA 1
ATOM 1619 C C . VAL A 1 201 ? 10.191 -4.038 -36.021 1.00 78.25 201 VAL A C 1
ATOM 1621 O O . VAL A 1 201 ? 10.825 -5.018 -36.393 1.00 78.25 201 VAL A O 1
ATOM 1624 N N . GLY A 1 202 ? 8.849 -4.034 -35.975 1.00 76.62 202 GLY A N 1
ATOM 1625 C CA . GLY A 1 202 ? 7.994 -5.199 -36.242 1.00 76.62 202 GLY A CA 1
ATOM 1626 C C . GLY A 1 202 ? 8.141 -5.768 -37.655 1.00 76.62 202 GLY A C 1
ATOM 1627 O O . GLY A 1 202 ? 7.686 -6.881 -37.928 1.00 76.62 202 GLY A O 1
ATOM 1628 N N . ASN A 1 203 ? 8.824 -5.037 -38.539 1.00 80.94 203 ASN A N 1
ATOM 1629 C CA . ASN A 1 203 ? 9.185 -5.463 -39.877 1.00 80.94 203 ASN A CA 1
ATOM 1630 C C . ASN A 1 203 ? 10.715 -5.432 -40.085 1.00 80.94 203 ASN A C 1
ATOM 1632 O O . ASN A 1 203 ? 11.236 -4.515 -40.728 1.00 80.94 203 ASN A O 1
ATOM 1636 N N . PRO A 1 204 ? 11.456 -6.442 -39.587 1.00 75.94 204 PRO A N 1
ATOM 1637 C CA . PRO A 1 204 ? 12.920 -6.437 -39.594 1.00 75.94 204 PRO A CA 1
ATOM 1638 C C . PRO A 1 204 ? 13.534 -6.371 -41.000 1.00 75.94 204 PRO A C 1
ATOM 1640 O O . PRO A 1 204 ? 14.648 -5.883 -41.158 1.00 75.94 204 PRO A O 1
ATOM 1643 N N . GLU A 1 205 ? 12.808 -6.809 -42.032 1.00 77.12 205 GLU A N 1
ATOM 1644 C CA . GLU A 1 205 ? 13.252 -6.753 -43.432 1.00 77.12 205 GLU A CA 1
ATOM 1645 C C . GLU A 1 205 ? 13.377 -5.319 -43.970 1.00 77.12 205 GLU A C 1
ATOM 1647 O O . GLU A 1 205 ? 14.078 -5.088 -44.954 1.00 77.12 205 GLU A O 1
ATOM 1652 N N . LYS A 1 206 ? 12.706 -4.351 -43.334 1.00 83.81 206 LYS A N 1
ATOM 1653 C CA . LYS A 1 206 ? 12.754 -2.930 -43.707 1.00 83.81 206 LYS A CA 1
ATOM 1654 C C . LYS A 1 206 ? 13.816 -2.137 -42.949 1.00 83.81 206 LYS A C 1
ATOM 1656 O O . LYS A 1 206 ? 14.028 -0.973 -43.277 1.00 83.81 206 LYS A O 1
ATOM 1661 N N . ILE A 1 207 ? 14.467 -2.743 -41.955 1.00 82.56 207 ILE A N 1
ATOM 1662 C CA . ILE A 1 207 ? 15.466 -2.068 -41.127 1.00 82.56 207 ILE A CA 1
ATOM 1663 C C . ILE A 1 207 ? 16.800 -2.051 -41.875 1.00 82.56 207 ILE A C 1
ATOM 1665 O O . ILE A 1 207 ? 17.437 -3.093 -42.064 1.00 82.56 207 ILE A O 1
ATOM 1669 N N . ILE A 1 208 ? 17.234 -0.857 -42.279 1.00 87.12 208 ILE A N 1
ATOM 1670 C CA . ILE A 1 208 ? 18.522 -0.659 -42.957 1.00 87.12 208 ILE A CA 1
ATOM 1671 C C . ILE A 1 208 ? 19.697 -0.825 -41.987 1.00 87.12 208 ILE A C 1
ATOM 1673 O O . ILE A 1 208 ? 19.531 -0.759 -40.769 1.00 87.12 208 ILE A O 1
ATOM 1677 N N . PHE A 1 209 ? 20.897 -1.023 -42.528 1.00 86.50 209 PHE A N 1
ATOM 1678 C CA . PHE A 1 209 ? 22.101 -1.309 -41.745 1.00 86.50 209 PHE A CA 1
ATOM 1679 C C . PHE A 1 209 ? 22.371 -0.248 -40.664 1.00 86.50 209 PHE A C 1
ATOM 1681 O O . PHE A 1 209 ? 22.576 -0.577 -39.501 1.00 86.50 209 PHE A O 1
ATOM 1688 N N . GLU A 1 210 ? 22.257 1.027 -41.014 1.00 89.75 210 GLU A N 1
ATOM 1689 C CA . GLU A 1 210 ? 22.495 2.159 -40.119 1.00 89.75 210 GLU A CA 1
ATOM 1690 C C . GLU A 1 210 ? 21.469 2.211 -38.971 1.00 89.75 210 GLU A C 1
ATOM 1692 O O . GLU A 1 210 ? 21.801 2.544 -37.833 1.00 89.75 210 GLU A O 1
ATOM 1697 N N . GLN A 1 211 ? 20.217 1.817 -39.229 1.00 86.44 211 GLN A N 1
ATOM 1698 C CA . GLN A 1 211 ? 19.190 1.694 -38.188 1.00 86.44 211 GLN A CA 1
ATOM 1699 C C . GLN A 1 211 ? 19.467 0.503 -37.260 1.00 86.44 211 GLN A C 1
ATOM 1701 O O . GLN A 1 211 ? 19.193 0.586 -36.060 1.00 86.44 211 GLN A O 1
ATOM 1706 N N . GLN A 1 212 ? 20.050 -0.585 -37.776 1.00 86.06 212 GLN A N 1
ATOM 1707 C CA . GLN A 1 212 ? 20.484 -1.718 -36.951 1.00 86.06 212 GLN A CA 1
ATOM 1708 C C . GLN A 1 212 ? 21.604 -1.311 -35.987 1.00 86.06 212 GLN A C 1
ATOM 1710 O O . GLN A 1 212 ? 21.593 -1.743 -34.834 1.00 86.06 212 GLN A O 1
ATOM 1715 N N . GLU A 1 213 ? 22.529 -0.443 -36.407 1.00 87.50 213 GLU A N 1
ATOM 1716 C CA . GLU A 1 213 ? 23.590 0.068 -35.527 1.00 87.50 213 GLU A CA 1
ATOM 1717 C C . GLU A 1 213 ? 23.029 0.927 -34.382 1.00 87.50 213 GLU A C 1
ATOM 1719 O O . GLU A 1 213 ? 23.445 0.777 -33.230 1.00 87.50 213 GLU A O 1
ATOM 1724 N N . ILE A 1 214 ? 22.005 1.747 -34.648 1.00 89.88 214 ILE A N 1
ATOM 1725 C CA . ILE A 1 214 ? 21.298 2.488 -33.592 1.00 89.88 214 ILE A CA 1
ATOM 1726 C C . ILE A 1 214 ? 20.549 1.539 -32.640 1.00 89.88 214 ILE A C 1
ATOM 1728 O O . ILE A 1 214 ? 20.653 1.694 -31.421 1.00 89.88 214 ILE A O 1
ATOM 1732 N N . LEU A 1 215 ? 19.847 0.520 -33.153 1.00 89.06 215 LEU A N 1
ATOM 1733 C CA . LEU A 1 215 ? 19.182 -0.501 -32.324 1.00 89.06 215 LEU A CA 1
ATOM 1734 C C . LEU A 1 215 ? 20.172 -1.281 -31.447 1.00 89.06 215 LEU A C 1
ATOM 1736 O O . LEU A 1 215 ? 19.865 -1.615 -30.297 1.00 89.06 215 LEU A O 1
ATOM 1740 N N . ALA A 1 216 ? 21.375 -1.546 -31.957 1.00 89.19 216 ALA A N 1
ATOM 1741 C CA . ALA A 1 216 ? 22.437 -2.181 -31.190 1.00 89.19 216 ALA A CA 1
ATOM 1742 C C . ALA A 1 216 ? 22.906 -1.286 -30.029 1.00 89.19 216 ALA A C 1
ATOM 1744 O O . ALA A 1 216 ? 23.068 -1.771 -28.904 1.00 89.19 216 ALA A O 1
ATOM 1745 N N . GLU A 1 217 ? 23.060 0.023 -30.252 1.00 91.12 217 GLU A N 1
ATOM 1746 C CA . GLU A 1 217 ? 23.425 0.953 -29.177 1.00 91.12 217 GLU A CA 1
ATOM 1747 C C . GLU A 1 217 ? 22.288 1.110 -28.147 1.00 91.12 217 GLU A C 1
ATOM 1749 O O . GLU A 1 217 ? 22.562 1.150 -26.944 1.00 91.12 217 GLU A O 1
ATOM 1754 N N . ILE A 1 218 ? 21.017 1.073 -28.576 1.00 90.50 218 ILE A N 1
ATOM 1755 C CA . ILE A 1 218 ? 19.852 0.994 -27.673 1.00 90.50 218 ILE A CA 1
ATOM 1756 C C . ILE A 1 218 ? 19.936 -0.261 -26.796 1.00 90.50 218 ILE A C 1
ATOM 1758 O O . ILE A 1 218 ? 19.859 -0.156 -25.571 1.00 90.50 218 ILE A O 1
ATOM 1762 N N . SER A 1 219 ? 20.163 -1.436 -27.395 1.00 89.88 219 SER A N 1
ATOM 1763 C CA . SER A 1 219 ? 20.303 -2.714 -26.672 1.00 89.88 219 SER A CA 1
ATOM 1764 C C . SER A 1 219 ? 21.399 -2.646 -25.607 1.00 89.88 219 SER A C 1
ATOM 1766 O O . SER A 1 219 ? 21.242 -3.086 -24.464 1.00 89.88 219 SER A O 1
ATOM 1768 N N . LYS A 1 220 ? 22.543 -2.076 -25.986 1.00 90.56 220 LYS A N 1
ATOM 1769 C CA . LYS A 1 220 ? 23.717 -1.948 -25.130 1.00 90.56 220 LYS A CA 1
ATOM 1770 C C . LYS A 1 220 ? 23.447 -1.017 -23.955 1.00 90.56 220 LYS A C 1
ATOM 1772 O O . LYS A 1 220 ? 23.741 -1.384 -22.817 1.00 90.56 220 LYS A O 1
ATOM 1777 N N . TYR A 1 221 ? 22.858 0.152 -24.200 1.00 91.50 221 TYR A N 1
ATOM 1778 C CA . TYR A 1 221 ? 22.496 1.075 -23.128 1.00 91.50 221 TYR A CA 1
ATOM 1779 C C . TYR A 1 221 ? 21.423 0.482 -22.209 1.00 91.50 221 TYR A C 1
ATOM 1781 O O . TYR A 1 221 ? 21.538 0.590 -20.988 1.00 91.50 221 TYR A O 1
ATOM 1789 N N . PHE A 1 222 ? 20.433 -0.206 -22.781 1.00 90.75 222 PHE A N 1
ATOM 1790 C CA . PHE A 1 222 ? 19.393 -0.914 -22.043 1.00 90.75 222 PHE A CA 1
ATOM 1791 C C . PHE A 1 222 ? 19.987 -1.899 -21.042 1.00 90.75 222 PHE A C 1
ATOM 1793 O O . PHE A 1 222 ? 19.778 -1.751 -19.839 1.00 90.75 222 PHE A O 1
ATOM 1800 N N . SER A 1 223 ? 20.818 -2.830 -21.517 1.00 89.31 223 SER A N 1
ATOM 1801 C CA . SER A 1 223 ? 21.434 -3.857 -20.668 1.00 89.31 223 SER A CA 1
ATOM 1802 C C . SER A 1 223 ? 22.262 -3.275 -19.511 1.00 89.31 223 SER A C 1
ATOM 1804 O O . SER A 1 223 ? 22.356 -3.877 -18.442 1.00 89.31 223 SER A O 1
ATOM 1806 N N . LYS A 1 224 ? 22.841 -2.083 -19.705 1.00 90.00 224 LYS A N 1
ATOM 1807 C CA . LYS A 1 224 ? 23.674 -1.397 -18.713 1.00 90.00 224 LYS A CA 1
ATOM 1808 C C . LYS A 1 224 ? 22.874 -0.568 -17.705 1.00 90.00 224 LYS A C 1
ATOM 1810 O O . LYS A 1 224 ? 23.320 -0.421 -16.569 1.00 90.00 224 LYS A O 1
ATOM 1815 N N . SER A 1 225 ? 21.751 0.013 -18.122 1.00 89.00 225 SER A N 1
ATOM 1816 C CA . SER A 1 225 ? 21.131 1.131 -17.400 1.00 89.00 225 SER A CA 1
ATOM 1817 C C . SER A 1 225 ? 19.703 0.862 -16.935 1.00 89.00 225 SER A C 1
ATOM 1819 O O . SER A 1 225 ? 19.257 1.544 -16.015 1.00 89.00 225 SER A O 1
ATOM 1821 N N . ILE A 1 226 ? 18.992 -0.121 -17.505 1.00 87.19 226 ILE A N 1
ATOM 1822 C CA . ILE A 1 226 ? 17.581 -0.368 -17.163 1.00 87.19 226 ILE A CA 1
ATOM 1823 C C . ILE A 1 226 ? 17.400 -0.722 -15.682 1.00 87.19 226 ILE A C 1
ATOM 1825 O O . ILE A 1 226 ? 16.494 -0.215 -15.033 1.00 87.19 226 ILE A O 1
ATOM 1829 N N . LYS A 1 227 ? 18.340 -1.470 -15.091 1.00 86.25 227 LYS A N 1
ATOM 1830 C CA . LYS A 1 227 ? 18.297 -1.844 -13.667 1.00 86.25 227 LYS A CA 1
ATOM 1831 C C . LYS A 1 227 ? 18.494 -0.676 -12.700 1.00 86.25 227 LYS A C 1
ATOM 1833 O O . LYS A 1 227 ? 18.176 -0.803 -11.524 1.00 86.25 227 LYS A O 1
ATOM 1838 N N . ASN A 1 228 ? 18.991 0.468 -13.176 1.00 85.19 228 ASN A N 1
ATOM 1839 C CA . ASN A 1 228 ? 19.099 1.668 -12.343 1.00 85.19 228 ASN A CA 1
ATOM 1840 C C . ASN A 1 228 ? 17.734 2.330 -12.119 1.00 85.19 228 ASN A C 1
ATOM 1842 O O . ASN A 1 228 ? 17.561 3.028 -11.124 1.00 85.19 228 ASN A O 1
ATOM 1846 N N . VAL A 1 229 ? 16.789 2.131 -13.044 1.00 83.50 229 VAL A N 1
ATOM 1847 C CA . VAL A 1 229 ? 15.418 2.657 -12.947 1.00 83.50 229 VAL A CA 1
ATOM 1848 C C . VAL A 1 229 ? 14.407 1.574 -12.565 1.00 83.50 229 VAL A C 1
ATOM 1850 O O . VAL A 1 229 ? 13.437 1.873 -11.881 1.00 83.50 229 VAL A O 1
ATOM 1853 N N . LEU A 1 230 ? 14.670 0.317 -12.936 1.00 85.75 230 LEU A N 1
ATOM 1854 C CA . LEU A 1 230 ? 13.843 -0.857 -12.652 1.00 85.75 230 LEU A CA 1
ATOM 1855 C C . LEU A 1 230 ? 14.710 -1.971 -12.030 1.00 85.75 230 LEU A C 1
ATOM 1857 O O . LEU A 1 230 ? 15.156 -2.877 -12.738 1.00 85.75 230 LEU A O 1
ATOM 1861 N N . PRO A 1 231 ? 15.008 -1.907 -10.716 1.00 78.31 231 PRO A N 1
ATOM 1862 C CA . PRO A 1 231 ? 15.971 -2.803 -10.058 1.00 78.31 231 PRO A CA 1
ATOM 1863 C C . PRO A 1 231 ? 15.612 -4.289 -10.117 1.00 78.31 231 PRO A C 1
ATOM 1865 O O . PRO A 1 231 ? 16.503 -5.140 -10.088 1.00 78.31 231 PRO A O 1
ATOM 1868 N N . ASN A 1 232 ? 14.318 -4.584 -10.212 1.00 78.50 232 ASN A N 1
ATOM 1869 C CA . ASN A 1 232 ? 13.775 -5.935 -10.196 1.00 78.50 232 ASN A CA 1
ATOM 1870 C C . ASN A 1 232 ? 13.499 -6.482 -11.610 1.00 78.50 232 ASN A C 1
ATOM 1872 O O . ASN A 1 232 ? 13.110 -7.638 -11.756 1.00 78.50 232 ASN A O 1
ATOM 1876 N N . TYR A 1 233 ? 13.743 -5.685 -12.656 1.00 82.81 233 TYR A N 1
ATOM 1877 C CA . TYR A 1 233 ? 13.594 -6.118 -14.040 1.00 82.81 233 TYR A CA 1
ATOM 1878 C C . TYR A 1 233 ? 14.614 -7.217 -14.381 1.00 82.81 233 TYR A C 1
ATOM 1880 O O . TYR A 1 233 ? 15.834 -7.051 -14.236 1.00 82.81 233 TYR A O 1
ATOM 1888 N N . ASP A 1 234 ? 14.116 -8.368 -14.824 1.00 80.69 234 ASP A N 1
ATOM 1889 C CA . ASP A 1 234 ? 14.876 -9.618 -14.908 1.00 80.69 234 ASP A CA 1
ATOM 1890 C C . ASP A 1 234 ? 15.561 -9.837 -16.266 1.00 80.69 234 ASP A C 1
ATOM 1892 O O . ASP A 1 234 ? 16.482 -10.656 -16.382 1.00 80.69 234 ASP A O 1
ATOM 1896 N N . ARG A 1 235 ? 15.188 -9.062 -17.288 1.00 79.50 235 ARG A N 1
ATOM 1897 C CA . ARG A 1 235 ? 15.752 -9.172 -18.638 1.00 79.50 235 ARG A CA 1
ATOM 1898 C C . ARG A 1 235 ? 16.908 -8.205 -18.857 1.00 79.50 235 ARG A C 1
ATOM 1900 O O . ARG A 1 235 ? 16.928 -7.072 -18.393 1.00 79.50 235 ARG A O 1
ATOM 1907 N N . ASN A 1 236 ? 17.866 -8.648 -19.665 1.00 79.88 236 ASN A N 1
ATOM 1908 C CA . ASN A 1 236 ? 18.978 -7.808 -20.126 1.00 79.88 236 ASN A CA 1
ATOM 1909 C C . ASN A 1 236 ? 18.773 -7.300 -21.564 1.00 79.88 236 ASN A C 1
ATOM 1911 O O . ASN A 1 236 ? 19.598 -6.542 -22.067 1.00 79.88 236 ASN A O 1
ATOM 1915 N N . ILE A 1 237 ? 17.698 -7.740 -22.229 1.00 79.88 237 ILE A N 1
ATOM 1916 C CA . ILE A 1 237 ? 17.322 -7.360 -23.594 1.00 79.88 237 ILE A CA 1
ATOM 1917 C C . ILE A 1 237 ? 15.808 -7.093 -23.602 1.00 79.88 237 ILE A C 1
ATOM 1919 O O . ILE A 1 237 ? 15.064 -7.943 -23.084 1.00 79.88 237 ILE A O 1
ATOM 1923 N N . PRO A 1 238 ? 15.344 -5.976 -24.194 1.00 82.44 238 PRO A N 1
ATOM 1924 C CA . PRO A 1 238 ? 13.919 -5.691 -24.288 1.00 82.44 238 PRO A CA 1
ATOM 1925 C C . PRO A 1 238 ? 13.193 -6.758 -25.115 1.00 82.44 238 PRO A C 1
ATOM 1927 O O . PRO A 1 238 ? 13.754 -7.381 -26.019 1.00 82.44 238 PRO A O 1
ATOM 1930 N N . SER A 1 239 ? 11.929 -6.991 -24.802 1.00 84.81 239 SER A N 1
ATOM 1931 C CA . SER A 1 239 ? 10.975 -7.638 -25.695 1.00 84.81 239 SER A CA 1
ATOM 1932 C C . SER A 1 239 ? 10.625 -6.736 -26.868 1.00 84.81 239 SER A C 1
ATOM 1934 O O . SER A 1 239 ? 10.945 -5.552 -26.900 1.00 84.81 239 SER A O 1
ATOM 1936 N N . TRP A 1 240 ? 9.922 -7.323 -27.826 1.00 82.12 240 TRP A N 1
ATOM 1937 C CA . TRP A 1 240 ? 9.336 -6.619 -28.954 1.00 82.12 240 TRP A CA 1
ATOM 1938 C C . TRP A 1 240 ? 8.463 -5.430 -28.542 1.00 82.12 240 TRP A C 1
ATOM 1940 O O . TRP A 1 240 ? 8.659 -4.323 -29.040 1.00 82.12 240 TRP A O 1
ATOM 1950 N N . ASP A 1 241 ? 7.554 -5.637 -27.592 1.00 83.81 241 ASP A N 1
ATOM 1951 C CA . ASP A 1 241 ? 6.651 -4.583 -27.124 1.00 83.81 241 ASP A CA 1
ATOM 1952 C C . ASP A 1 241 ? 7.414 -3.484 -26.374 1.00 83.81 241 ASP A C 1
ATOM 1954 O O . ASP A 1 241 ? 7.141 -2.296 -26.533 1.00 83.81 241 ASP A O 1
ATOM 1958 N N . GLU A 1 242 ? 8.444 -3.866 -25.620 1.00 87.25 242 GLU A N 1
ATOM 1959 C CA . GLU A 1 242 ? 9.301 -2.918 -24.907 1.00 87.25 242 GLU A CA 1
ATOM 1960 C C . GLU A 1 242 ? 10.184 -2.111 -25.864 1.00 87.25 242 GLU A C 1
ATOM 1962 O O . GLU A 1 242 ? 10.410 -0.928 -25.628 1.00 87.25 242 GLU A O 1
ATOM 1967 N N . TYR A 1 243 ? 10.635 -2.699 -26.977 1.00 85.56 243 TYR A N 1
ATOM 1968 C CA . TYR A 1 243 ? 11.299 -1.949 -28.045 1.00 85.56 243 TYR A CA 1
ATOM 1969 C C . TYR A 1 243 ? 10.385 -0.881 -28.638 1.00 85.56 243 TYR A C 1
ATOM 1971 O O . TYR A 1 243 ? 10.816 0.260 -28.790 1.00 85.56 243 TYR A O 1
ATOM 1979 N N . ASN A 1 244 ? 9.129 -1.225 -28.926 1.00 86.44 244 ASN A N 1
ATOM 1980 C CA . ASN A 1 244 ? 8.152 -0.266 -29.439 1.00 86.44 244 ASN A CA 1
ATOM 1981 C C . ASN A 1 244 ? 7.909 0.877 -28.446 1.00 86.44 244 ASN A C 1
ATOM 1983 O O . ASN A 1 244 ? 7.910 2.042 -28.846 1.00 86.44 244 ASN A O 1
ATOM 1987 N N . LEU A 1 245 ? 7.771 0.562 -27.155 1.00 88.81 245 LEU A N 1
ATOM 1988 C CA . LEU A 1 245 ? 7.635 1.560 -26.089 1.00 88.81 245 LEU A CA 1
ATOM 1989 C C . LEU A 1 245 ? 8.861 2.474 -25.997 1.00 88.81 245 LEU A C 1
ATOM 1991 O O . LEU A 1 245 ? 8.717 3.691 -25.913 1.00 88.81 245 LEU A O 1
ATOM 1995 N N . ILE A 1 246 ? 10.072 1.913 -26.061 1.00 90.44 246 ILE A N 1
ATOM 1996 C CA . ILE A 1 246 ? 11.315 2.692 -26.003 1.00 90.44 246 ILE A CA 1
ATOM 1997 C C . ILE A 1 246 ? 11.441 3.615 -27.219 1.00 90.44 246 ILE A C 1
ATOM 1999 O O . ILE A 1 246 ? 11.775 4.785 -27.057 1.00 90.44 246 ILE A O 1
ATOM 2003 N N . ILE A 1 247 ? 11.171 3.115 -28.426 1.00 89.12 247 ILE A N 1
ATOM 2004 C CA . ILE A 1 247 ? 11.271 3.899 -29.668 1.00 89.12 247 ILE A CA 1
ATOM 2005 C C . ILE A 1 247 ? 10.225 5.014 -29.689 1.00 89.12 247 ILE A C 1
ATOM 2007 O O . ILE A 1 247 ? 10.559 6.162 -29.983 1.00 89.12 247 ILE A O 1
ATOM 2011 N N . THR A 1 248 ? 8.986 4.702 -29.305 1.00 89.44 248 THR A N 1
ATOM 2012 C CA . THR A 1 248 ? 7.909 5.695 -29.212 1.00 89.44 248 THR A CA 1
ATOM 2013 C C . THR A 1 248 ? 8.263 6.761 -28.180 1.00 89.44 248 THR A C 1
ATOM 2015 O O . THR A 1 248 ? 8.308 7.947 -28.508 1.00 89.44 248 THR A O 1
ATOM 2018 N N . GLY A 1 249 ? 8.641 6.348 -26.968 1.00 89.44 249 GLY A N 1
ATOM 2019 C CA . GLY A 1 249 ? 9.024 7.258 -25.893 1.00 89.44 249 GLY A CA 1
ATOM 2020 C C . GLY A 1 249 ? 10.248 8.116 -26.228 1.00 89.44 249 GLY A C 1
ATOM 2021 O O . GLY A 1 249 ? 10.295 9.284 -25.852 1.00 89.44 249 GLY A O 1
ATOM 2022 N N . LEU A 1 250 ? 11.221 7.594 -26.987 1.00 90.56 250 LEU A N 1
ATOM 2023 C CA . LEU A 1 250 ? 12.381 8.366 -27.455 1.00 90.56 250 LEU A CA 1
ATOM 2024 C C . LEU A 1 250 ? 11.981 9.573 -28.312 1.00 90.56 250 LEU A C 1
ATOM 2026 O O . LEU A 1 250 ? 12.605 10.629 -28.186 1.00 90.56 250 LEU A O 1
ATOM 2030 N N . SER A 1 251 ? 10.950 9.440 -29.153 1.00 87.94 251 SER A N 1
ATOM 2031 C CA . SER A 1 251 ? 10.449 10.535 -30.001 1.00 87.94 251 SER A CA 1
ATOM 2032 C C . SER A 1 251 ? 9.825 11.684 -29.190 1.00 87.94 251 SER A C 1
ATOM 2034 O O . SER A 1 251 ? 9.821 12.846 -29.611 1.00 87.94 251 SER A O 1
ATOM 2036 N N . GLU A 1 252 ? 9.366 11.389 -27.974 1.00 88.31 252 GLU A N 1
ATOM 2037 C CA . GLU A 1 252 ? 8.769 12.361 -27.056 1.00 88.31 252 GLU A CA 1
ATOM 2038 C C . GLU A 1 252 ? 9.813 13.093 -26.202 1.00 88.31 252 GLU A C 1
ATOM 2040 O O . GLU A 1 252 ? 9.530 14.143 -25.617 1.00 88.31 252 GLU A O 1
ATOM 2045 N N . VAL A 1 253 ? 11.052 12.592 -26.150 1.00 90.62 253 VAL A N 1
ATOM 2046 C CA . VAL A 1 253 ? 12.121 13.219 -25.372 1.00 90.62 253 VAL A CA 1
ATOM 2047 C C . VAL A 1 253 ? 12.532 14.547 -26.014 1.00 90.62 253 VAL A C 1
ATOM 2049 O O . VAL A 1 253 ? 13.028 14.611 -27.141 1.00 90.62 253 VAL A O 1
ATOM 2052 N N . GLY A 1 254 ? 12.443 15.639 -25.250 1.00 87.62 254 GLY A N 1
ATOM 2053 C CA . GLY A 1 254 ? 12.693 16.991 -25.763 1.00 87.62 254 GLY A CA 1
ATOM 2054 C C . GLY A 1 254 ? 14.104 17.244 -26.325 1.00 87.62 254 GLY A C 1
ATOM 2055 O O . GLY A 1 254 ? 14.299 18.199 -27.079 1.00 87.62 254 GLY A O 1
ATOM 2056 N N . VAL A 1 255 ? 15.123 16.444 -25.975 1.00 88.19 255 VAL A N 1
ATOM 2057 C CA . VAL A 1 255 ? 16.450 16.524 -26.629 1.00 88.19 255 VAL A CA 1
ATOM 2058 C C . VAL A 1 255 ? 16.472 15.859 -28.012 1.00 88.19 255 VAL A C 1
ATOM 2060 O O . VAL A 1 255 ? 17.149 16.376 -28.900 1.00 88.19 255 VAL A O 1
ATOM 2063 N N . MET A 1 256 ? 15.687 14.800 -28.234 1.00 88.38 256 MET A N 1
ATOM 2064 C CA . MET A 1 256 ? 15.545 14.140 -29.540 1.00 88.38 256 MET A CA 1
ATOM 2065 C C . MET A 1 256 ? 14.762 15.011 -30.523 1.00 88.38 256 MET A C 1
ATOM 2067 O O . MET A 1 256 ? 15.189 15.207 -31.658 1.00 88.38 256 MET A O 1
ATOM 2071 N N . GLN A 1 25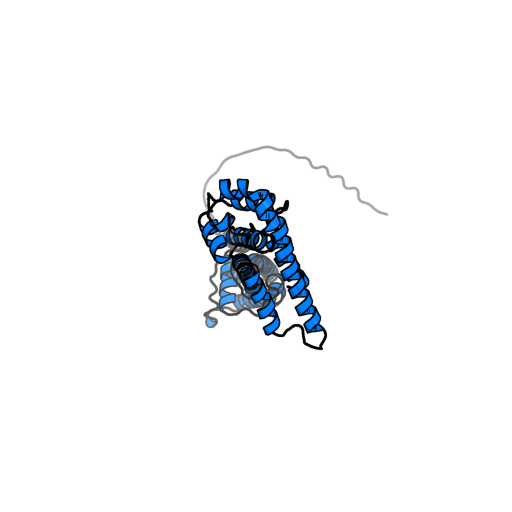7 ? 13.690 15.659 -30.064 1.00 86.12 257 GLN A N 1
ATOM 2072 C CA . GLN A 1 257 ? 12.924 16.606 -30.887 1.00 86.12 257 GLN A CA 1
ATOM 2073 C C . GLN A 1 257 ? 13.798 17.767 -31.400 1.00 86.12 257 GLN A C 1
ATOM 2075 O O . GLN A 1 257 ? 13.727 18.167 -32.565 1.00 86.12 257 GLN A O 1
ATOM 2080 N N . ARG A 1 258 ? 14.698 18.281 -30.550 1.00 86.31 258 ARG A N 1
ATOM 2081 C CA . ARG A 1 258 ? 15.667 19.330 -30.921 1.00 86.31 258 ARG A CA 1
ATOM 2082 C C . ARG A 1 258 ? 16.755 18.834 -31.881 1.00 86.31 258 ARG A C 1
ATOM 2084 O O . ARG A 1 258 ? 17.230 19.602 -32.723 1.00 86.31 258 ARG A O 1
ATOM 2091 N N . PHE A 1 259 ? 17.148 17.567 -31.776 1.00 84.50 259 PHE A N 1
ATOM 2092 C CA . PHE A 1 259 ? 18.112 16.942 -32.683 1.00 84.50 259 PHE A CA 1
ATOM 2093 C C . PHE A 1 259 ? 17.590 16.886 -34.132 1.00 84.50 259 PHE A C 1
ATOM 2095 O O . PHE A 1 259 ? 18.327 17.202 -35.070 1.00 84.50 259 PHE A O 1
ATOM 2102 N N . VAL A 1 260 ? 16.298 16.607 -34.329 1.00 77.94 260 VAL A N 1
ATOM 2103 C CA . VAL A 1 260 ? 15.666 16.645 -35.663 1.00 77.94 260 VAL A CA 1
ATOM 2104 C C . VAL A 1 260 ? 15.547 18.082 -36.178 1.00 77.94 260 VAL A C 1
ATOM 2106 O O . VAL A 1 260 ? 15.936 18.361 -37.311 1.00 77.94 260 VAL A O 1
ATOM 2109 N N . GLY A 1 261 ? 15.118 19.026 -35.330 1.00 61.50 261 GLY A N 1
ATOM 2110 C CA . GLY A 1 261 ? 14.948 20.436 -35.715 1.00 61.50 261 GLY A CA 1
ATOM 2111 C C . GLY A 1 261 ? 16.240 21.157 -36.137 1.00 61.50 261 GLY A C 1
ATOM 2112 O O . GLY A 1 261 ? 16.204 22.074 -36.956 1.00 61.50 261 GLY A O 1
ATOM 2113 N N . THR A 1 262 ? 17.402 20.721 -35.641 1.00 55.88 262 THR A N 1
ATOM 2114 C CA . THR A 1 262 ? 18.715 21.236 -36.084 1.00 55.88 262 THR A CA 1
ATOM 2115 C C . THR A 1 262 ? 19.187 20.641 -37.414 1.00 55.88 262 THR A C 1
ATOM 2117 O O . THR A 1 262 ? 20.079 21.199 -38.050 1.00 55.88 262 THR A O 1
ATOM 2120 N N . SER A 1 263 ? 18.579 19.544 -37.871 1.00 49.59 263 SER A N 1
ATOM 2121 C CA . SER A 1 263 ? 18.889 18.906 -39.156 1.00 49.59 263 SER A CA 1
ATOM 2122 C C . SER A 1 263 ? 18.112 19.552 -40.317 1.00 49.59 263 SER A C 1
ATOM 2124 O O . SER A 1 263 ? 18.623 19.624 -41.430 1.00 49.59 263 SER A O 1
ATOM 2126 N N . THR A 1 264 ? 16.941 20.144 -40.054 1.00 39.41 264 THR A N 1
ATOM 2127 C CA . THR A 1 264 ? 16.130 20.859 -41.060 1.00 39.41 264 THR A CA 1
ATOM 2128 C C . THR A 1 264 ? 16.670 22.257 -41.405 1.00 39.41 264 THR A C 1
ATOM 2130 O O . THR A 1 264 ? 16.489 22.729 -42.525 1.00 39.41 264 THR A O 1
ATOM 2133 N N . GLN A 1 265 ? 17.380 22.928 -40.488 1.00 34.16 265 GLN A N 1
ATOM 2134 C CA . GLN A 1 265 ? 17.949 24.265 -40.742 1.00 34.16 265 GLN A CA 1
ATOM 2135 C C . GLN A 1 265 ? 19.264 24.246 -41.538 1.00 34.16 265 GLN A C 1
ATOM 2137 O O . GLN A 1 265 ? 19.594 25.239 -42.183 1.00 34.16 265 GLN A O 1
ATOM 2142 N N . ALA A 1 266 ? 19.994 23.126 -41.562 1.00 38.06 266 ALA A N 1
ATOM 2143 C CA . ALA A 1 266 ? 21.219 23.004 -42.358 1.00 38.06 266 ALA A CA 1
ATOM 2144 C C . ALA A 1 266 ? 20.942 22.857 -43.870 1.00 38.06 266 ALA A C 1
ATOM 2146 O O . ALA A 1 266 ? 21.771 23.255 -44.685 1.00 38.06 266 ALA A O 1
ATOM 2147 N N . VAL A 1 267 ? 19.766 22.342 -44.256 1.00 37.31 267 VAL A N 1
ATOM 2148 C CA . VAL A 1 267 ? 19.399 22.101 -45.667 1.00 37.31 267 VAL A CA 1
ATOM 2149 C C . VAL A 1 267 ? 18.695 23.313 -46.301 1.00 37.31 267 VAL A C 1
ATOM 2151 O O . VAL A 1 267 ? 18.832 23.551 -47.498 1.00 37.31 267 VAL A O 1
ATOM 2154 N N . ALA A 1 268 ? 18.026 24.158 -45.507 1.00 32.00 268 ALA A N 1
ATOM 2155 C CA . ALA A 1 268 ? 17.382 25.383 -46.001 1.00 32.00 268 ALA A CA 1
ATOM 2156 C C . ALA A 1 268 ? 18.372 26.517 -46.364 1.00 32.00 268 ALA A C 1
ATOM 2158 O O . ALA A 1 268 ? 17.985 27.488 -47.009 1.00 32.00 268 ALA A O 1
ATOM 2159 N N . GLY A 1 269 ? 19.649 26.408 -45.979 1.00 33.28 269 GLY A N 1
ATOM 2160 C CA . GLY A 1 269 ? 20.665 27.446 -46.200 1.00 33.28 269 GLY A CA 1
ATOM 2161 C C . GLY A 1 269 ? 21.398 27.407 -47.548 1.00 33.28 269 GLY A C 1
ATOM 2162 O O . GLY A 1 269 ? 22.237 28.272 -47.786 1.00 33.28 269 GLY A O 1
ATOM 2163 N N . VAL A 1 270 ? 21.130 26.429 -48.426 1.00 35.53 270 VAL A N 1
ATOM 2164 C CA . VAL A 1 270 ? 21.920 26.226 -49.667 1.00 35.53 270 VAL A CA 1
ATOM 2165 C C . VAL A 1 270 ? 21.079 26.326 -50.951 1.00 35.53 270 VAL A C 1
ATOM 2167 O O . VAL A 1 270 ? 21.562 26.051 -52.044 1.00 35.53 270 VAL A O 1
ATOM 2170 N N . SER A 1 271 ? 19.822 26.771 -50.899 1.00 34.47 271 SER A N 1
ATOM 2171 C CA . SER A 1 271 ? 19.006 26.901 -52.120 1.00 34.47 271 SER A CA 1
ATOM 2172 C C . SER A 1 271 ? 18.087 28.117 -52.123 1.00 34.47 271 SER A C 1
ATOM 2174 O O . SER A 1 271 ? 16.877 27.989 -52.009 1.00 34.47 271 SER A O 1
ATOM 2176 N N . SER A 1 272 ? 18.682 29.292 -52.337 1.00 28.69 272 SER A N 1
ATOM 2177 C CA . SER A 1 272 ? 18.087 30.361 -53.155 1.00 28.69 272 SER A CA 1
ATOM 2178 C C . SER A 1 272 ? 19.109 31.477 -53.370 1.00 28.69 272 SER A C 1
ATOM 2180 O O . SER A 1 272 ? 19.194 32.438 -52.607 1.00 28.69 272 SER A O 1
ATOM 2182 N N . SER A 1 273 ? 19.909 31.352 -54.427 1.00 32.53 273 SER A N 1
ATOM 2183 C CA . SER A 1 273 ? 20.564 32.508 -55.025 1.00 32.53 273 SER A CA 1
ATOM 2184 C C . SER A 1 273 ? 19.545 33.322 -55.822 1.00 32.53 273 SER A C 1
ATOM 2186 O O . SER A 1 273 ? 18.839 32.757 -56.656 1.00 32.53 273 SER A O 1
ATOM 2188 N N . SER A 1 274 ? 19.618 34.642 -55.643 1.00 28.22 274 SER A N 1
ATOM 2189 C CA . SER A 1 274 ? 19.369 35.721 -56.614 1.00 28.22 274 SER A CA 1
ATOM 2190 C C . SER A 1 274 ? 18.132 36.621 -56.433 1.00 28.22 274 SER A C 1
ATOM 2192 O O . SER A 1 274 ? 16.992 36.178 -56.480 1.00 28.22 274 SER A O 1
ATOM 2194 N N . LEU A 1 275 ? 18.477 37.919 -56.362 1.00 27.80 275 LEU A N 1
ATOM 2195 C CA . LEU A 1 275 ? 17.786 39.123 -56.844 1.00 27.80 275 LEU A CA 1
ATOM 2196 C C . LEU A 1 275 ? 16.934 39.958 -55.862 1.00 27.80 275 LEU A C 1
ATOM 2198 O O . LEU A 1 275 ? 15.828 39.599 -55.490 1.00 27.80 275 LEU A O 1
ATOM 2202 N N . GLU A 1 276 ? 17.501 41.144 -55.585 1.00 25.67 276 GLU A N 1
ATOM 2203 C CA . GLU A 1 276 ? 16.890 42.488 -55.503 1.00 25.67 276 GLU A CA 1
ATOM 2204 C C . GLU A 1 276 ? 17.022 43.299 -54.192 1.00 25.67 276 GLU A C 1
ATOM 2206 O O . GLU A 1 276 ? 16.416 43.021 -53.167 1.00 25.67 276 GLU A O 1
ATOM 2211 N N . ASN A 1 277 ? 17.766 44.404 -54.361 1.00 26.03 277 ASN A N 1
ATOM 2212 C CA . ASN A 1 277 ? 17.582 45.765 -53.843 1.00 26.03 277 ASN A CA 1
ATOM 2213 C C . ASN A 1 277 ? 17.917 46.154 -52.383 1.00 26.03 277 ASN A C 1
ATOM 2215 O O . ASN A 1 277 ? 17.137 46.007 -51.454 1.00 26.03 277 ASN A O 1
ATOM 2219 N N . SER A 1 278 ? 19.084 46.806 -52.286 1.00 28.28 278 SER A N 1
ATOM 2220 C CA . SER A 1 278 ? 19.362 48.162 -51.763 1.00 28.28 278 SER A CA 1
ATOM 2221 C C . SER A 1 278 ? 18.787 48.661 -50.426 1.00 28.28 278 SER A C 1
ATOM 2223 O O . SER A 1 278 ? 17.583 48.774 -50.239 1.00 28.28 278 SER A O 1
ATOM 2225 N N . ASN A 1 279 ? 19.717 49.252 -49.659 1.00 28.38 279 ASN A N 1
ATOM 2226 C CA . ASN A 1 279 ? 19.563 50.312 -48.651 1.00 28.38 279 ASN A CA 1
ATOM 2227 C C . ASN A 1 279 ? 18.838 49.961 -47.346 1.00 28.38 279 ASN A C 1
ATOM 2229 O O . ASN A 1 279 ? 17.621 49.978 -47.306 1.00 28.38 279 ASN A O 1
ATOM 2233 N N . VAL A 1 280 ? 19.598 49.885 -46.243 1.00 30.00 280 VAL A N 1
ATOM 2234 C CA . VAL A 1 280 ? 19.625 50.944 -45.211 1.00 30.00 280 VAL A CA 1
ATOM 2235 C C . VAL A 1 280 ? 20.999 50.936 -44.523 1.00 30.00 280 VAL A C 1
ATOM 2237 O O . VAL A 1 280 ? 21.460 49.920 -44.014 1.00 30.00 280 VAL A O 1
ATOM 2240 N N . GLN A 1 281 ? 21.647 52.102 -44.531 1.00 28.88 281 GLN A N 1
ATOM 2241 C CA . GLN A 1 281 ? 22.797 52.449 -43.701 1.00 28.88 281 GLN A CA 1
ATOM 2242 C C . GLN A 1 281 ? 22.392 52.545 -42.221 1.00 28.88 281 GLN A C 1
ATOM 2244 O O . GLN A 1 281 ? 21.410 53.204 -41.892 1.00 28.88 281 GLN A O 1
ATOM 2249 N N . GLY A 1 282 ? 23.217 51.993 -41.334 1.00 26.20 282 GLY A N 1
ATOM 2250 C CA . GLY A 1 282 ? 23.202 52.254 -39.894 1.00 26.20 282 GLY A CA 1
ATOM 2251 C C . GLY A 1 282 ? 24.633 52.215 -39.365 1.00 26.20 282 GLY A C 1
ATOM 2252 O O . GLY A 1 282 ? 25.189 51.149 -39.137 1.00 26.20 282 GLY A O 1
ATOM 2253 N N . LEU A 1 283 ? 25.236 53.397 -39.293 1.00 27.81 283 LEU A N 1
ATOM 2254 C CA . LEU A 1 283 ? 26.619 53.714 -38.932 1.00 27.81 283 LEU A CA 1
ATOM 2255 C C . LEU A 1 283 ? 26.855 53.725 -37.405 1.00 27.81 283 LEU A C 1
ATOM 2257 O O . LEU A 1 283 ? 25.922 53.994 -36.654 1.00 27.81 283 LEU A O 1
ATOM 2261 N N . LEU A 1 284 ? 28.149 53.612 -37.051 1.00 26.06 284 LEU A N 1
ATOM 2262 C CA . LEU A 1 284 ? 28.898 54.052 -35.844 1.00 26.06 284 LEU A CA 1
ATOM 2263 C C . LEU A 1 284 ? 29.348 52.933 -34.866 1.00 26.06 284 LEU A C 1
ATOM 2265 O O . LEU A 1 284 ? 28.508 52.257 -34.288 1.00 26.06 284 LEU A O 1
ATOM 2269 N N . LEU A 1 285 ? 30.652 52.566 -34.809 1.00 28.31 285 LEU A N 1
ATOM 2270 C CA . LEU A 1 285 ? 31.832 53.233 -34.159 1.00 28.31 285 LEU A CA 1
ATOM 2271 C C . LEU A 1 285 ? 31.780 53.065 -32.617 1.00 28.31 285 LEU A C 1
ATOM 2273 O O . LEU A 1 285 ? 30.725 53.297 -32.052 1.00 28.31 285 LEU A O 1
ATOM 2277 N N . GLU A 1 286 ? 32.779 52.614 -31.840 1.00 27.80 286 GLU A N 1
ATOM 2278 C CA . GLU A 1 286 ? 34.263 52.674 -31.825 1.00 27.80 286 GLU A CA 1
ATOM 2279 C C . GLU A 1 286 ? 34.829 51.430 -31.082 1.00 27.80 286 GLU A C 1
ATOM 2281 O O . GLU A 1 286 ? 34.197 50.911 -30.169 1.00 27.80 286 GLU A O 1
ATOM 2286 N N . VAL A 1 287 ? 35.902 50.767 -31.535 1.00 28.11 287 VAL A N 1
ATOM 2287 C CA . VAL A 1 287 ? 37.341 50.978 -31.217 1.00 28.11 287 VAL A CA 1
ATOM 2288 C C . VAL A 1 287 ? 37.703 50.997 -29.720 1.00 28.11 287 VAL A C 1
ATOM 2290 O O . VAL A 1 287 ? 37.508 51.994 -29.037 1.00 28.11 287 VAL A O 1
ATOM 2293 N N . SER A 1 288 ? 38.416 49.956 -29.265 1.00 27.05 288 SER A N 1
ATOM 2294 C CA . SER A 1 288 ? 39.726 50.121 -28.602 1.00 27.05 288 SER A CA 1
ATOM 2295 C C . SER A 1 288 ? 40.507 48.808 -28.540 1.00 27.05 288 SER A C 1
ATOM 2297 O O . SER A 1 288 ? 40.181 47.876 -27.811 1.00 27.05 288 SER A O 1
ATOM 2299 N N . VAL A 1 289 ? 41.575 48.781 -29.335 1.00 30.12 289 VAL A N 1
ATOM 2300 C CA . VAL A 1 289 ? 42.725 47.885 -29.232 1.00 30.12 289 VAL A CA 1
ATOM 2301 C C . VAL A 1 289 ? 43.678 48.480 -28.197 1.00 30.12 289 VAL A C 1
ATOM 2303 O O . VAL A 1 289 ? 44.049 49.645 -28.314 1.00 30.12 289 VAL A O 1
ATOM 2306 N N . GLN A 1 290 ? 44.166 47.670 -27.260 1.00 28.30 290 GLN A N 1
ATOM 2307 C CA . GLN A 1 290 ? 45.504 47.860 -26.705 1.00 28.30 290 GLN A CA 1
ATOM 2308 C C . GLN A 1 290 ? 46.257 46.532 -26.765 1.00 28.30 290 GLN A C 1
ATOM 2310 O O . GLN A 1 290 ? 46.048 45.618 -25.973 1.00 28.30 290 GLN A O 1
ATOM 2315 N N . GLN A 1 291 ? 47.122 46.442 -27.774 1.00 31.50 291 GLN A N 1
ATOM 2316 C CA . GLN A 1 291 ? 48.285 45.571 -27.774 1.00 31.50 291 GLN A CA 1
ATOM 2317 C C . GLN A 1 291 ? 49.350 46.169 -26.852 1.00 31.50 291 GLN A C 1
ATOM 2319 O O . GLN A 1 291 ? 49.687 47.345 -26.973 1.00 31.50 291 GLN A O 1
ATOM 2324 N N . SER A 1 292 ? 49.986 45.317 -26.061 1.00 31.56 292 SER A N 1
ATOM 2325 C CA . SER A 1 292 ? 51.424 45.415 -25.817 1.00 31.56 292 SER A CA 1
ATOM 2326 C C . SER A 1 292 ? 51.950 44.031 -25.459 1.00 31.56 292 SER A C 1
ATOM 2328 O O . SER A 1 292 ? 51.825 43.540 -24.342 1.00 31.56 292 SER A O 1
ATOM 2330 N N . GLY A 1 293 ? 52.528 43.382 -26.468 1.00 30.61 293 GLY A N 1
ATOM 2331 C CA . GLY A 1 293 ? 53.463 42.296 -26.247 1.00 30.61 293 GLY A CA 1
ATOM 2332 C C . GLY A 1 293 ? 54.783 42.846 -25.715 1.00 30.61 293 GLY A C 1
ATOM 2333 O O . GLY A 1 293 ? 55.233 43.911 -26.128 1.00 30.61 293 GLY A O 1
ATOM 2334 N N . LEU A 1 294 ? 55.421 42.072 -24.849 1.00 34.00 294 LEU A N 1
ATOM 2335 C CA . LEU A 1 294 ? 56.867 42.055 -24.676 1.00 34.00 294 LEU A CA 1
ATOM 2336 C C . LEU A 1 294 ? 57.264 40.588 -24.520 1.00 34.00 294 LEU A C 1
ATOM 2338 O O . LEU A 1 294 ? 57.024 39.970 -23.487 1.00 34.00 294 LEU A O 1
ATOM 2342 N N . GLY A 1 295 ? 57.838 40.028 -25.581 1.00 31.08 295 GLY A N 1
ATOM 2343 C CA . GLY A 1 295 ? 58.707 38.864 -25.478 1.00 31.08 295 GLY A CA 1
ATOM 2344 C C . GLY A 1 295 ? 60.141 39.331 -25.233 1.00 31.08 295 GLY A C 1
ATOM 2345 O O . GLY A 1 295 ? 60.564 40.318 -25.831 1.00 31.08 295 GLY A O 1
ATOM 2346 N N . ASN A 1 296 ? 60.881 38.648 -24.358 1.00 32.41 296 ASN A N 1
ATOM 2347 C CA . ASN A 1 296 ? 62.039 37.827 -24.745 1.00 32.41 296 ASN A CA 1
ATOM 2348 C C . ASN A 1 296 ? 62.888 37.378 -23.542 1.00 32.41 296 ASN A C 1
ATOM 2350 O O . ASN A 1 296 ? 63.266 38.176 -22.693 1.00 32.41 296 ASN A O 1
ATOM 2354 N N . SER A 1 297 ? 63.250 36.093 -23.602 1.00 35.78 297 SER A N 1
ATOM 2355 C CA . SER A 1 297 ? 64.546 35.471 -23.290 1.00 35.78 297 SER A CA 1
ATOM 2356 C C . SER A 1 297 ? 65.315 35.844 -22.015 1.00 35.78 297 SER A C 1
ATOM 2358 O O . SER A 1 297 ? 66.074 36.813 -22.000 1.00 35.78 297 SER A O 1
ATOM 2360 N N . ARG A 1 298 ? 65.339 34.910 -21.057 1.00 36.53 298 ARG A N 1
ATOM 2361 C CA . ARG A 1 298 ? 66.509 34.060 -20.753 1.00 36.53 298 ARG A CA 1
ATOM 2362 C C . ARG A 1 298 ? 66.111 32.876 -19.881 1.00 36.53 298 ARG A C 1
ATOM 2364 O O . ARG A 1 298 ? 65.185 33.053 -19.065 1.00 36.53 298 ARG A O 1
#

Radius of gyration: 38.18 Å; chains: 1; bounding box: 103×80×100 Å